Protein AF-A0A3R6Y9D2-F1 (afdb_monomer_lite)

Structure (mmCIF, N/CA/C/O backbone):
data_AF-A0A3R6Y9D2-F1
#
_entry.id   AF-A0A3R6Y9D2-F1
#
loop_
_atom_site.group_PDB
_atom_site.id
_atom_site.type_symbol
_atom_site.label_atom_id
_atom_site.label_alt_id
_atom_site.label_comp_id
_atom_site.label_asym_id
_atom_site.label_entity_id
_atom_site.label_seq_id
_atom_site.pdbx_PDB_ins_code
_atom_site.Cartn_x
_atom_site.Cartn_y
_atom_site.Cartn_z
_atom_site.occupancy
_atom_site.B_iso_or_equiv
_atom_site.auth_seq_id
_atom_site.auth_comp_id
_atom_site.auth_asym_id
_atom_site.auth_atom_id
_atom_site.pdbx_PDB_model_num
ATOM 1 N N . MET A 1 1 ? 31.536 -0.303 -7.585 1.00 56.59 1 MET A N 1
ATOM 2 C CA . MET A 1 1 ? 32.494 -1.115 -8.363 1.00 56.59 1 MET A CA 1
ATOM 3 C C . MET A 1 1 ? 33.609 -0.274 -8.979 1.00 56.59 1 MET A C 1
ATOM 5 O O . MET A 1 1 ? 34.654 -0.225 -8.358 1.00 56.59 1 MET A O 1
ATOM 9 N N . PHE A 1 2 ? 33.433 0.466 -10.085 1.00 60.03 2 PHE A N 1
ATOM 10 C CA . PHE A 1 2 ? 34.569 1.187 -10.709 1.00 60.03 2 PHE A CA 1
ATOM 11 C C . PHE A 1 2 ? 35.244 2.247 -9.804 1.00 60.03 2 PHE A C 1
ATOM 13 O O . PHE A 1 2 ? 36.465 2.312 -9.682 1.00 60.03 2 PHE A O 1
ATOM 20 N N . HIS A 1 3 ? 34.456 3.057 -9.090 1.00 61.09 3 HIS A N 1
ATOM 21 C CA . HIS A 1 3 ? 34.996 4.044 -8.138 1.00 61.09 3 HIS A CA 1
ATOM 22 C C . HIS A 1 3 ? 35.652 3.423 -6.897 1.00 61.09 3 HIS A C 1
ATOM 24 O O . HIS A 1 3 ? 36.386 4.104 -6.188 1.00 61.09 3 HIS A O 1
ATOM 30 N N . GLU A 1 4 ? 35.368 2.153 -6.632 1.00 68.62 4 GLU A N 1
ATOM 31 C CA . GLU A 1 4 ? 35.873 1.396 -5.491 1.00 68.62 4 GLU A CA 1
ATOM 32 C C . GLU A 1 4 ? 37.169 0.660 -5.855 1.00 68.62 4 GLU A C 1
ATOM 34 O O . GLU A 1 4 ? 38.082 0.573 -5.040 1.00 68.62 4 GLU A O 1
ATOM 39 N N . SER A 1 5 ? 37.301 0.174 -7.093 1.00 68.19 5 SER A N 1
ATOM 40 C CA . SER A 1 5 ? 38.518 -0.481 -7.592 1.00 68.19 5 SER A CA 1
ATOM 41 C C . SER A 1 5 ? 39.656 0.500 -7.893 1.00 68.19 5 SER A C 1
ATOM 43 O O . SER A 1 5 ? 40.821 0.140 -7.768 1.00 68.19 5 SER A O 1
ATOM 45 N N . THR A 1 6 ? 39.338 1.751 -8.231 1.00 73.38 6 THR A N 1
ATOM 46 C CA . THR A 1 6 ? 40.329 2.785 -8.597 1.00 73.38 6 THR A CA 1
ATOM 47 C C . THR A 1 6 ? 40.855 3.607 -7.420 1.00 73.38 6 THR A C 1
ATOM 49 O O . THR A 1 6 ? 41.753 4.430 -7.590 1.00 73.38 6 THR A O 1
ATOM 52 N N . GLN A 1 7 ? 40.306 3.418 -6.220 1.00 79.56 7 GLN A N 1
ATOM 53 C CA . GLN A 1 7 ? 40.656 4.207 -5.042 1.00 79.56 7 GLN A CA 1
ATOM 54 C C . GLN A 1 7 ? 41.250 3.340 -3.942 1.00 79.56 7 GLN A C 1
ATOM 56 O O . GLN A 1 7 ? 40.856 2.190 -3.751 1.00 79.56 7 GLN A O 1
ATOM 61 N N . SER A 1 8 ? 42.183 3.922 -3.189 1.00 86.19 8 SER A N 1
ATOM 62 C CA . SER A 1 8 ? 42.729 3.276 -2.001 1.00 86.19 8 SER A CA 1
ATOM 63 C C . SER A 1 8 ? 41.683 3.201 -0.890 1.00 86.19 8 SER A C 1
ATOM 65 O O . SER A 1 8 ? 40.843 4.093 -0.739 1.00 86.19 8 SER A O 1
ATOM 67 N N . ASP A 1 9 ? 41.781 2.163 -0.063 1.00 86.06 9 ASP A N 1
ATOM 68 C CA . ASP A 1 9 ? 40.847 1.921 1.043 1.00 86.06 9 ASP A CA 1
ATOM 69 C C . ASP A 1 9 ? 40.811 3.112 2.013 1.00 86.06 9 ASP A C 1
ATOM 71 O O . ASP A 1 9 ? 39.746 3.555 2.442 1.00 86.06 9 ASP A O 1
ATOM 75 N N . LYS A 1 10 ? 41.973 3.734 2.253 1.00 84.62 10 LYS A N 1
ATOM 76 C CA . LYS A 1 10 ? 42.102 4.960 3.052 1.00 84.62 10 LYS A CA 1
ATOM 77 C C . LYS A 1 10 ? 41.364 6.150 2.431 1.00 84.62 10 LYS A C 1
ATOM 79 O O . LYS A 1 10 ? 40.748 6.930 3.154 1.00 84.62 10 LYS A O 1
ATOM 84 N N . ALA A 1 11 ? 41.421 6.315 1.108 1.00 84.62 11 ALA A N 1
ATOM 85 C CA . ALA A 1 11 ? 40.728 7.404 0.422 1.00 84.62 11 ALA A CA 1
ATOM 86 C C . ALA A 1 11 ? 39.204 7.218 0.462 1.00 84.62 11 ALA A C 1
ATOM 88 O O . ALA A 1 11 ? 38.486 8.178 0.742 1.00 84.62 11 ALA A O 1
ATOM 89 N N . LEU A 1 12 ? 38.723 5.990 0.248 1.00 85.19 12 LEU A N 1
ATOM 90 C CA . LEU A 1 12 ? 37.303 5.645 0.356 1.00 85.19 12 LEU A CA 1
ATOM 91 C C . LEU A 1 12 ? 36.790 5.868 1.782 1.00 85.19 12 LEU A C 1
ATOM 93 O O . LEU A 1 12 ? 35.796 6.568 1.979 1.00 85.19 12 LEU A O 1
ATOM 97 N N . PHE A 1 13 ? 37.521 5.368 2.780 1.00 86.31 13 PHE A N 1
ATOM 98 C CA . PHE A 1 13 ? 37.195 5.561 4.189 1.00 86.31 13 PHE A CA 1
ATOM 99 C C . PHE A 1 13 ? 37.127 7.043 4.575 1.00 86.31 13 PHE A C 1
ATOM 101 O O . PHE A 1 13 ? 36.166 7.476 5.203 1.00 86.31 13 PHE A O 1
ATOM 108 N N . ASN A 1 14 ? 38.099 7.854 4.148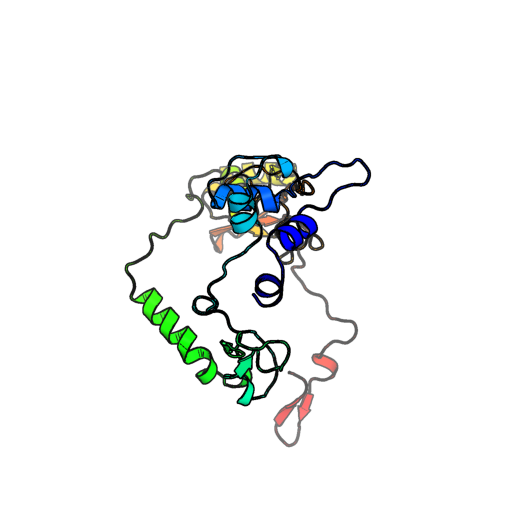 1.00 86.44 14 ASN A N 1
ATOM 109 C CA . ASN A 1 14 ? 38.119 9.290 4.440 1.00 86.44 14 ASN A CA 1
ATOM 110 C C . ASN A 1 14 ? 36.957 10.063 3.801 1.00 86.44 14 ASN A C 1
ATOM 112 O O . ASN A 1 14 ? 36.547 11.081 4.347 1.00 86.44 14 ASN A O 1
ATOM 116 N N . ARG A 1 15 ? 36.423 9.609 2.662 1.00 84.00 15 ARG A N 1
ATOM 117 C CA . ARG A 1 15 ? 35.238 10.226 2.040 1.00 84.00 15 ARG A CA 1
ATOM 118 C C . ARG A 1 15 ? 33.946 9.817 2.733 1.00 84.00 15 ARG A C 1
ATOM 120 O O . ARG A 1 15 ? 33.029 10.625 2.819 1.00 84.00 15 ARG A O 1
ATOM 127 N N . LEU A 1 16 ? 33.885 8.583 3.230 1.00 82.38 16 LEU A N 1
ATOM 128 C CA . LEU A 1 16 ? 32.762 8.094 4.028 1.00 82.38 16 LEU A CA 1
ATOM 129 C C . LEU A 1 16 ? 32.745 8.742 5.419 1.00 82.38 16 LEU A C 1
ATOM 131 O O . LEU A 1 16 ? 31.687 9.103 5.916 1.00 82.38 16 LEU A O 1
ATOM 135 N N . CYS A 1 17 ? 33.911 8.921 6.035 1.00 84.19 17 CYS A N 1
ATOM 136 C CA . CYS A 1 17 ? 34.083 9.503 7.365 1.00 84.19 17 CYS A CA 1
ATOM 137 C C . CYS A 1 17 ? 35.037 10.707 7.301 1.00 84.19 17 CYS A C 1
ATOM 139 O O . CYS A 1 17 ? 36.188 10.588 7.743 1.00 84.19 17 CYS A O 1
ATOM 141 N N . PRO A 1 18 ? 34.604 11.850 6.732 1.00 85.00 18 PRO A N 1
ATOM 142 C CA . PRO A 1 18 ? 35.444 13.036 6.637 1.00 85.00 18 PRO A CA 1
ATOM 143 C C . PRO A 1 18 ? 35.740 13.608 8.024 1.00 85.00 18 PRO A C 1
ATOM 145 O O . PRO A 1 18 ? 34.908 13.554 8.931 1.00 85.00 18 PRO A O 1
ATOM 148 N N . VAL A 1 19 ? 36.932 14.182 8.171 1.00 85.56 19 VAL A N 1
ATOM 149 C CA . VAL A 1 19 ? 37.326 14.901 9.386 1.00 85.56 19 VAL A CA 1
ATOM 150 C C . VAL A 1 19 ? 36.540 16.209 9.437 1.00 85.56 19 VAL A C 1
ATOM 152 O O . VAL A 1 19 ? 36.574 16.999 8.490 1.00 85.56 19 VAL A O 1
ATOM 155 N N . LYS A 1 20 ? 35.799 16.432 10.522 1.00 81.25 20 LYS A N 1
ATOM 156 C CA . LYS A 1 20 ? 35.104 17.699 10.765 1.00 81.25 20 LYS A CA 1
ATOM 157 C C . LYS A 1 20 ? 36.111 18.805 11.106 1.00 81.25 20 LYS A C 1
ATOM 159 O O . LYS A 1 20 ? 37.270 18.546 11.412 1.00 81.25 20 LYS A O 1
ATOM 164 N N . LYS A 1 21 ? 35.666 20.067 11.084 1.00 76.69 21 LYS A N 1
ATOM 165 C CA . LYS A 1 21 ? 36.514 21.227 11.432 1.00 76.69 21 LYS A CA 1
ATOM 166 C C . LYS A 1 21 ? 37.091 21.157 12.855 1.00 76.69 21 LYS A C 1
ATOM 168 O O . LYS A 1 21 ? 38.112 21.777 13.117 1.00 76.69 21 LYS A O 1
ATOM 173 N N . ASP A 1 22 ? 36.441 20.409 13.741 1.00 74.62 22 ASP A N 1
ATOM 174 C CA . ASP A 1 22 ? 36.857 20.141 15.122 1.00 74.62 22 ASP A CA 1
ATOM 175 C C . ASP A 1 22 ? 37.861 18.972 15.247 1.00 74.62 22 ASP A C 1
ATOM 177 O O . ASP A 1 22 ? 38.245 18.610 16.354 1.00 74.62 22 ASP A O 1
ATOM 181 N N . GLY A 1 23 ? 38.288 18.371 14.129 1.00 77.50 23 GLY A N 1
ATOM 182 C CA . GLY A 1 23 ? 39.200 17.227 14.105 1.00 77.50 23 GLY A CA 1
ATOM 183 C C . GLY A 1 23 ? 38.530 15.875 14.371 1.00 77.50 23 GLY A C 1
ATOM 184 O O . GLY A 1 23 ? 39.187 14.847 14.231 1.00 77.50 23 GLY A O 1
ATOM 185 N N . SER A 1 24 ? 37.236 15.848 14.704 1.00 78.44 24 SER A N 1
ATOM 186 C CA . SER A 1 24 ? 36.515 14.613 15.019 1.00 78.44 24 SER A CA 1
ATOM 187 C C . SER A 1 24 ? 36.013 13.892 13.765 1.00 78.44 24 SER A C 1
ATOM 189 O O . SER A 1 24 ? 35.643 14.506 12.755 1.00 78.44 24 SER A O 1
ATOM 191 N N . ARG A 1 25 ? 35.956 12.560 13.841 1.00 82.62 25 ARG A N 1
ATOM 192 C CA . ARG A 1 25 ? 35.244 11.711 12.882 1.00 82.62 25 ARG A CA 1
ATOM 193 C C . ARG A 1 25 ? 34.067 11.059 13.579 1.00 82.62 25 ARG A C 1
ATOM 195 O O . ARG A 1 25 ? 34.169 10.608 14.712 1.00 82.62 25 ARG A O 1
ATOM 202 N N . VAL A 1 26 ? 32.938 10.989 12.885 1.00 82.31 26 VAL A N 1
ATOM 203 C CA . VAL A 1 26 ? 31.733 10.350 13.415 1.00 82.31 26 VAL A CA 1
ATOM 204 C C . VAL A 1 26 ? 31.141 9.474 12.326 1.00 82.31 26 VAL A C 1
ATOM 206 O O . VAL A 1 26 ? 30.971 9.929 11.194 1.00 82.31 26 VAL A O 1
ATOM 209 N N . PHE A 1 27 ? 30.813 8.225 12.659 1.00 81.25 27 PHE A N 1
ATOM 210 C CA . PHE A 1 27 ? 30.055 7.378 11.748 1.00 81.25 27 PHE A CA 1
ATOM 211 C C . PHE A 1 27 ? 28.640 7.919 11.573 1.00 81.25 27 PHE A C 1
ATOM 213 O O . PHE A 1 27 ? 27.933 8.191 12.544 1.00 81.25 27 PHE A O 1
ATOM 220 N N . ALA A 1 28 ? 28.184 8.005 10.324 1.00 76.44 28 ALA A N 1
ATOM 221 C CA . ALA A 1 28 ? 26.763 8.158 10.065 1.00 76.44 28 ALA A CA 1
ATOM 222 C C . ALA A 1 28 ? 26.019 6.898 10.529 1.00 76.44 28 ALA A C 1
ATOM 224 O O . ALA A 1 28 ? 26.536 5.784 10.531 1.00 76.44 28 ALA A O 1
ATOM 225 N N . ASN A 1 29 ? 24.751 7.035 10.868 1.00 66.88 29 ASN A N 1
ATOM 226 C CA . ASN A 1 29 ? 23.985 5.930 11.436 1.00 66.88 29 ASN A CA 1
ATOM 227 C C . ASN A 1 29 ? 23.822 4.711 10.521 1.00 66.88 29 ASN A C 1
ATOM 229 O O . ASN A 1 29 ? 23.833 3.572 10.983 1.00 66.88 29 ASN A O 1
ATOM 233 N N . VAL A 1 30 ? 23.778 4.932 9.209 1.00 70.00 30 VAL A N 1
ATOM 234 C CA . VAL A 1 30 ? 23.803 3.851 8.212 1.00 70.00 30 VAL A CA 1
ATOM 235 C C . VAL A 1 30 ? 25.127 3.070 8.257 1.00 70.00 30 VAL A C 1
ATOM 237 O O . VAL A 1 30 ? 25.135 1.857 8.060 1.00 70.00 30 VAL A O 1
ATOM 240 N N . MET A 1 31 ? 26.235 3.740 8.576 1.00 78.00 31 MET A N 1
ATOM 241 C CA . MET A 1 31 ? 27.570 3.142 8.659 1.00 78.00 31 MET A CA 1
ATOM 242 C C . MET A 1 31 ? 27.698 2.207 9.862 1.00 78.00 31 MET A C 1
ATOM 244 O O . MET A 1 31 ? 28.200 1.098 9.713 1.00 78.00 31 MET A O 1
ATOM 248 N N . LEU A 1 32 ? 27.134 2.586 11.012 1.00 76.19 32 LEU A N 1
ATOM 249 C CA . LEU A 1 32 ? 27.064 1.718 12.195 1.00 76.19 32 LEU A CA 1
ATOM 250 C C . LEU A 1 32 ? 26.265 0.431 11.923 1.00 76.19 32 LEU A C 1
ATOM 252 O O . LEU A 1 32 ? 26.646 -0.651 12.363 1.00 76.19 32 LEU A O 1
ATOM 256 N N . ARG A 1 33 ? 25.176 0.512 11.141 1.00 72.62 33 ARG A N 1
ATOM 257 C CA . ARG A 1 33 ? 24.409 -0.681 10.728 1.00 72.62 33 ARG A CA 1
ATOM 258 C C . ARG A 1 33 ? 25.228 -1.602 9.826 1.00 72.62 33 ARG A C 1
ATOM 260 O O . ARG A 1 33 ? 25.092 -2.819 9.924 1.00 72.62 33 ARG A O 1
ATOM 267 N N . ARG A 1 34 ? 26.060 -1.031 8.949 1.00 76.00 34 ARG A N 1
ATOM 268 C CA . ARG A 1 34 ? 26.979 -1.791 8.093 1.00 76.00 34 ARG A CA 1
ATOM 269 C C . ARG A 1 34 ? 28.066 -2.478 8.921 1.00 76.00 34 ARG A C 1
ATOM 271 O O . ARG A 1 34 ? 28.250 -3.673 8.744 1.00 76.00 34 ARG A O 1
ATOM 278 N N . LEU A 1 35 ? 28.710 -1.767 9.849 1.00 81.19 35 LEU A N 1
ATOM 279 C CA . LEU A 1 35 ? 29.719 -2.333 10.756 1.00 81.19 35 LEU A CA 1
ATOM 280 C C . LEU A 1 35 ? 29.171 -3.529 11.539 1.00 81.19 35 LEU A C 1
ATOM 282 O O . LEU A 1 35 ? 29.792 -4.585 11.553 1.00 81.19 35 LEU A O 1
ATOM 286 N N . ARG A 1 36 ? 27.940 -3.424 12.051 1.00 77.62 36 ARG A N 1
ATOM 287 C CA . ARG A 1 36 ? 27.282 -4.542 12.738 1.00 77.62 36 ARG A CA 1
ATOM 288 C C . ARG A 1 36 ? 27.042 -5.757 11.837 1.00 77.62 36 ARG A C 1
ATOM 290 O O . ARG A 1 36 ? 27.218 -6.883 12.281 1.00 77.62 36 ARG A O 1
ATOM 297 N N . LYS A 1 37 ? 26.665 -5.556 10.567 1.00 74.25 37 LYS A N 1
ATOM 298 C CA . LYS A 1 37 ? 26.540 -6.664 9.594 1.00 74.25 37 LYS A CA 1
ATOM 299 C C . LYS A 1 37 ? 27.881 -7.341 9.300 1.00 74.25 37 LYS A C 1
ATOM 301 O O . LYS A 1 37 ? 27.890 -8.509 8.941 1.00 74.25 37 LYS A O 1
ATOM 306 N N . LEU A 1 38 ? 28.978 -6.604 9.450 1.00 80.62 38 LEU A N 1
ATOM 307 C CA . LEU A 1 38 ? 30.346 -7.094 9.297 1.00 80.62 38 LEU A CA 1
ATOM 308 C C . LEU A 1 38 ? 30.919 -7.675 10.605 1.00 80.62 38 LEU A C 1
ATOM 310 O O . LEU A 1 38 ? 32.067 -8.099 10.612 1.00 80.62 38 LEU A O 1
ATOM 314 N N . GLY A 1 39 ? 30.145 -7.695 11.699 1.00 82.69 39 GLY A N 1
ATOM 315 C CA . GLY A 1 39 ? 30.594 -8.194 13.004 1.00 82.69 39 GLY A CA 1
ATOM 316 C C . GLY A 1 39 ? 31.546 -7.253 13.752 1.00 82.69 39 GLY A C 1
ATOM 317 O O . GLY A 1 39 ? 32.319 -7.713 14.584 1.00 82.69 39 GLY A O 1
ATOM 318 N N . ILE A 1 40 ? 31.519 -5.951 13.449 1.00 86.38 40 ILE A N 1
ATOM 319 C CA . ILE A 1 40 ? 32.384 -4.934 14.061 1.00 86.38 40 ILE A CA 1
ATOM 320 C C . ILE A 1 40 ? 31.551 -4.070 15.021 1.00 86.38 40 ILE A C 1
ATOM 322 O O . ILE A 1 40 ? 30.676 -3.321 14.582 1.00 86.38 40 ILE A O 1
ATOM 326 N N . ASP A 1 41 ? 31.856 -4.127 16.322 1.00 82.81 41 ASP A N 1
ATOM 327 C CA . ASP A 1 41 ? 31.106 -3.424 17.386 1.00 82.81 41 ASP A CA 1
ATOM 328 C C . ASP A 1 41 ? 31.659 -2.029 17.743 1.00 82.81 41 ASP A C 1
ATOM 330 O O . ASP A 1 41 ? 31.197 -1.369 18.675 1.00 82.81 41 ASP A O 1
ATOM 334 N N . LYS A 1 42 ? 32.651 -1.545 16.992 1.00 86.06 42 LYS A N 1
ATOM 335 C CA . LYS A 1 42 ? 33.319 -0.260 17.235 1.00 86.06 42 LYS A CA 1
ATOM 336 C C . LYS A 1 42 ? 32.473 0.919 16.750 1.00 86.06 42 LYS A C 1
ATOM 338 O O . LYS A 1 42 ? 31.956 0.916 15.633 1.00 86.06 42 LYS A O 1
ATOM 343 N N . THR A 1 43 ? 32.376 1.965 17.570 1.00 82.88 43 THR A N 1
ATOM 344 C CA . THR A 1 43 ? 31.526 3.143 17.305 1.00 82.88 43 THR A CA 1
ATOM 345 C C . THR A 1 43 ? 32.298 4.399 16.910 1.00 82.88 43 THR A C 1
ATOM 347 O O . THR A 1 43 ? 31.689 5.358 16.435 1.00 82.88 43 THR A O 1
ATOM 350 N N . ASN A 1 44 ? 33.620 4.407 17.081 1.00 83.94 44 ASN A N 1
ATOM 351 C CA . ASN A 1 44 ? 34.493 5.503 16.675 1.00 83.94 44 ASN A CA 1
ATOM 352 C C . ASN A 1 44 ? 35.260 5.124 15.390 1.00 83.94 44 ASN A C 1
ATOM 354 O O . ASN A 1 44 ? 35.899 4.068 15.360 1.00 83.94 44 ASN A O 1
ATOM 358 N N . PRO A 1 45 ? 35.227 5.956 14.330 1.00 84.19 45 PRO A N 1
ATOM 359 C CA . PRO A 1 45 ? 35.982 5.710 13.100 1.00 84.19 45 PRO A CA 1
ATOM 360 C C . PRO A 1 45 ? 37.487 5.529 13.286 1.00 84.19 45 PRO A C 1
ATOM 362 O O . PRO A 1 45 ? 38.115 4.772 12.537 1.00 84.19 45 PRO A O 1
ATOM 365 N N . ASP A 1 46 ? 38.069 6.194 14.280 1.00 85.94 46 ASP A N 1
ATOM 366 C CA . ASP A 1 46 ? 39.509 6.122 14.514 1.00 85.94 46 ASP A CA 1
ATOM 367 C C . ASP A 1 46 ? 39.945 4.798 15.162 1.00 85.94 46 ASP A C 1
ATOM 369 O O . ASP A 1 46 ? 41.088 4.390 14.971 1.00 85.94 46 ASP A O 1
ATOM 373 N N . ASP A 1 47 ? 39.017 4.064 15.787 1.00 86.00 47 ASP A N 1
ATOM 374 C CA . ASP A 1 47 ? 39.285 2.787 16.466 1.00 86.00 47 ASP A CA 1
ATOM 375 C C . ASP A 1 47 ? 39.300 1.581 15.502 1.00 86.00 47 ASP A C 1
ATOM 377 O O . ASP A 1 47 ? 39.660 0.460 15.887 1.00 86.00 47 ASP A O 1
ATOM 381 N N . LEU A 1 48 ? 38.881 1.777 14.243 1.00 85.50 48 LEU A N 1
ATOM 382 C CA . LEU A 1 48 ? 38.938 0.730 13.224 1.00 85.50 48 LEU A CA 1
ATOM 383 C C . LEU A 1 48 ? 40.382 0.465 12.780 1.00 85.50 48 LEU A C 1
ATOM 385 O O . LEU A 1 48 ? 41.105 1.386 12.398 1.00 85.50 48 LEU A O 1
ATOM 389 N N . THR A 1 49 ? 40.748 -0.813 12.742 1.00 88.94 49 THR A N 1
ATOM 390 C CA . THR A 1 49 ? 41.959 -1.321 12.086 1.00 88.94 49 THR A CA 1
ATOM 391 C C . THR A 1 49 ? 41.877 -1.124 10.573 1.00 88.94 49 THR A C 1
ATOM 393 O O . THR A 1 49 ? 40.795 -0.938 10.013 1.00 88.94 49 THR A O 1
ATOM 396 N N . ASP A 1 50 ? 43.013 -1.181 9.881 1.00 85.00 50 ASP A N 1
ATOM 397 C CA . ASP A 1 50 ? 43.039 -0.997 8.427 1.00 85.00 50 ASP A CA 1
ATOM 398 C C . ASP A 1 50 ? 42.220 -2.070 7.680 1.00 85.00 50 ASP A C 1
ATOM 400 O O . ASP A 1 50 ? 41.530 -1.749 6.709 1.00 85.00 50 ASP A O 1
ATOM 404 N N . ASP A 1 51 ? 42.184 -3.305 8.191 1.00 85.44 51 ASP A N 1
ATOM 405 C CA . ASP A 1 51 ? 41.356 -4.382 7.638 1.00 85.44 51 ASP A CA 1
ATOM 406 C C . ASP A 1 51 ? 39.857 -4.134 7.854 1.00 85.44 51 ASP A C 1
ATOM 408 O O . ASP A 1 51 ? 39.057 -4.296 6.928 1.00 85.44 51 ASP A O 1
ATOM 412 N N . GLU A 1 52 ? 39.451 -3.680 9.041 1.00 86.75 52 GLU A N 1
ATOM 413 C CA . GLU A 1 52 ? 38.057 -3.305 9.311 1.00 86.75 52 GLU A CA 1
ATOM 414 C C . GLU A 1 52 ? 37.626 -2.111 8.451 1.00 86.75 52 GLU A C 1
ATOM 416 O O . GLU A 1 52 ? 36.515 -2.100 7.921 1.00 86.75 52 GLU A O 1
ATOM 421 N N . ARG A 1 53 ? 38.512 -1.122 8.252 1.00 86.56 53 ARG A N 1
ATOM 422 C CA . ARG A 1 53 ? 38.261 0.031 7.370 1.00 86.56 53 ARG A CA 1
ATOM 423 C C . ARG A 1 53 ? 38.042 -0.403 5.929 1.00 86.56 53 ARG A C 1
ATOM 425 O O . ARG A 1 53 ? 37.149 0.139 5.281 1.00 86.56 53 ARG A O 1
ATOM 432 N N . LYS A 1 54 ? 38.811 -1.380 5.441 1.00 85.81 54 LYS A N 1
ATOM 433 C CA . LYS A 1 54 ? 38.656 -1.949 4.098 1.00 85.81 54 LYS A CA 1
ATOM 434 C C . LYS A 1 54 ? 37.292 -2.616 3.923 1.00 85.81 54 LYS A C 1
ATOM 436 O O . LYS A 1 54 ? 36.554 -2.215 3.027 1.00 85.81 54 LYS A O 1
ATOM 441 N N . HIS A 1 55 ? 36.928 -3.558 4.796 1.00 84.44 55 HIS A N 1
ATOM 442 C CA . HIS A 1 55 ? 35.636 -4.264 4.729 1.00 84.44 55 HIS A CA 1
ATOM 443 C C . HIS A 1 55 ? 34.443 -3.319 4.919 1.00 84.44 55 HIS A C 1
ATOM 445 O O . HIS A 1 55 ? 33.372 -3.488 4.332 1.00 84.44 55 HIS A O 1
ATOM 451 N N . PHE A 1 56 ? 34.622 -2.287 5.742 1.00 85.75 56 PHE A N 1
ATOM 452 C CA . PHE A 1 56 ? 33.618 -1.259 5.936 1.00 85.75 56 PHE A CA 1
ATOM 453 C C . PHE A 1 56 ? 33.440 -0.378 4.691 1.00 85.75 56 PHE A C 1
ATOM 455 O O . PHE A 1 56 ? 32.302 -0.138 4.278 1.00 85.75 56 PHE A O 1
ATOM 462 N N . ALA A 1 57 ? 34.535 0.108 4.100 1.00 85.19 57 ALA A N 1
ATOM 463 C CA . ALA A 1 57 ? 34.501 1.056 2.990 1.00 85.19 57 ALA A CA 1
ATOM 464 C C . ALA A 1 57 ? 34.157 0.403 1.645 1.00 85.19 57 ALA A C 1
ATOM 466 O O . ALA A 1 57 ? 33.530 1.051 0.802 1.00 85.19 57 ALA A O 1
ATOM 467 N N . ARG A 1 58 ? 34.546 -0.860 1.446 1.00 84.31 58 ARG A N 1
ATOM 468 C CA . ARG A 1 58 ? 34.217 -1.633 0.249 1.00 84.31 58 ARG A CA 1
ATOM 469 C C . ARG A 1 58 ? 32.871 -2.313 0.405 1.00 84.31 58 ARG A C 1
ATOM 471 O O . ARG A 1 58 ? 32.602 -2.913 1.437 1.00 84.31 58 ARG A O 1
ATOM 478 N N . LEU A 1 59 ? 31.996 -2.161 -0.584 1.00 77.00 59 LEU A N 1
ATOM 479 C CA . LEU A 1 59 ? 30.677 -2.784 -0.626 1.0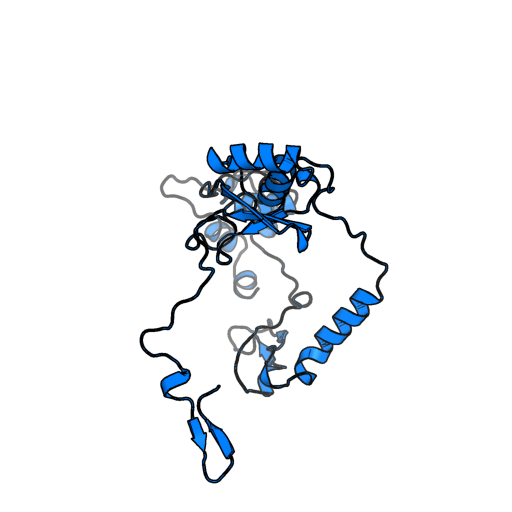0 77.00 59 LEU A CA 1
ATOM 480 C C . LEU A 1 59 ? 30.747 -4.243 -1.085 1.00 77.00 59 LEU A C 1
ATOM 482 O O . LEU A 1 59 ? 29.822 -4.980 -0.749 1.00 77.00 59 LEU A O 1
ATOM 486 N N . ASP A 1 60 ? 31.802 -4.624 -1.821 1.00 72.88 60 ASP A N 1
ATOM 487 C CA . ASP A 1 60 ? 32.064 -5.984 -2.326 1.00 72.88 60 ASP A CA 1
ATOM 488 C C . ASP A 1 60 ? 30.830 -6.633 -2.979 1.00 72.88 60 ASP A C 1
ATOM 490 O O . ASP A 1 60 ? 30.535 -7.815 -2.811 1.00 72.88 60 ASP A O 1
ATOM 494 N N . ILE A 1 61 ? 30.065 -5.824 -3.722 1.00 75.75 61 ILE A N 1
ATOM 495 C CA . ILE A 1 61 ? 28.877 -6.294 -4.434 1.00 75.75 61 ILE A CA 1
ATOM 496 C C . ILE A 1 61 ? 29.331 -7.200 -5.573 1.00 75.75 61 ILE A C 1
ATOM 498 O O . ILE A 1 61 ? 29.960 -6.735 -6.527 1.00 75.75 61 ILE A O 1
ATOM 502 N N . ASP A 1 62 ? 28.939 -8.468 -5.510 1.00 74.44 62 ASP A N 1
ATOM 503 C CA . ASP A 1 62 ? 29.096 -9.380 -6.631 1.00 74.44 62 ASP A CA 1
ATOM 504 C C . ASP A 1 62 ? 28.155 -8.968 -7.772 1.00 74.44 62 ASP A C 1
ATOM 506 O O . ASP A 1 62 ? 26.932 -9.114 -7.701 1.00 74.44 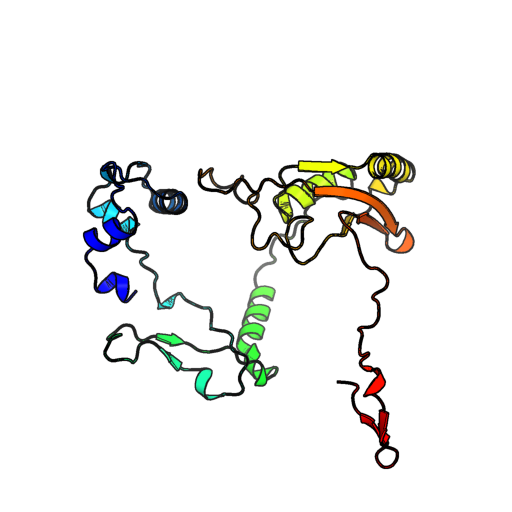62 ASP A O 1
ATOM 510 N N . SER A 1 63 ? 28.744 -8.454 -8.850 1.00 69.19 63 SER A N 1
ATOM 511 C CA . SER A 1 63 ? 28.022 -8.011 -10.045 1.00 69.19 63 SER A CA 1
ATOM 512 C C . SER A 1 63 ? 27.145 -9.089 -10.690 1.00 69.19 63 SER A C 1
ATOM 514 O O . SER A 1 63 ? 26.148 -8.747 -11.335 1.00 69.19 63 SER A O 1
ATOM 516 N N . SER A 1 64 ? 27.496 -10.367 -10.509 1.00 73.56 64 SER A N 1
ATOM 517 C CA . SER A 1 64 ? 26.768 -11.506 -11.067 1.00 73.56 64 SER A CA 1
ATOM 518 C C . SER A 1 64 ? 25.458 -11.786 -10.324 1.00 73.56 64 SER A C 1
ATOM 520 O O . SER A 1 64 ? 24.515 -12.305 -10.913 1.00 73.56 64 SER A O 1
ATOM 522 N N . THR A 1 65 ? 25.355 -11.357 -9.061 1.00 74.12 65 THR A N 1
ATOM 523 C CA . THR A 1 65 ? 24.167 -11.558 -8.210 1.00 74.12 65 THR A CA 1
ATOM 524 C C . THR A 1 65 ? 23.077 -10.504 -8.413 1.00 74.12 65 THR A C 1
ATOM 526 O O . THR A 1 65 ? 21.982 -10.615 -7.865 1.00 74.12 65 THR A O 1
ATOM 529 N N . ILE A 1 66 ? 23.347 -9.460 -9.200 1.00 74.00 66 ILE A N 1
ATOM 530 C CA . ILE A 1 66 ? 22.396 -8.376 -9.458 1.00 74.00 66 ILE A CA 1
ATOM 531 C C . ILE A 1 66 ? 21.350 -8.851 -10.483 1.00 74.00 66 ILE A C 1
ATOM 533 O O . ILE A 1 66 ? 21.602 -8.824 -11.690 1.00 74.00 66 ILE A O 1
ATOM 537 N N . THR A 1 67 ? 20.161 -9.234 -10.015 1.00 71.62 67 THR A N 1
ATOM 538 C CA . THR A 1 67 ? 19.092 -9.828 -10.845 1.00 71.62 67 THR A CA 1
ATOM 539 C C . THR A 1 67 ? 18.110 -8.827 -11.452 1.00 71.62 67 THR A C 1
ATOM 541 O O . THR A 1 67 ? 17.429 -9.156 -12.419 1.00 71.62 67 THR A O 1
ATOM 544 N N . TRP A 1 68 ? 18.023 -7.605 -10.922 1.00 67.12 68 TRP A N 1
ATOM 545 C CA . TRP A 1 68 ? 17.071 -6.612 -11.421 1.00 67.12 68 TRP A CA 1
ATOM 546 C C . TRP A 1 68 ? 17.551 -5.921 -12.708 1.00 67.12 68 TRP A C 1
ATOM 548 O O . TRP A 1 68 ? 18.684 -5.433 -12.811 1.00 67.12 68 TRP A O 1
ATOM 558 N N . ASN A 1 69 ? 16.657 -5.854 -13.693 1.00 74.50 69 ASN A N 1
ATOM 559 C CA . ASN A 1 69 ? 16.815 -5.032 -14.887 1.00 74.50 69 ASN A CA 1
ATOM 560 C C . ASN A 1 69 ? 16.345 -3.599 -14.613 1.00 74.50 69 ASN A C 1
ATOM 562 O O . ASN A 1 69 ? 15.618 -3.323 -13.658 1.00 74.50 69 ASN A O 1
ATOM 566 N N . ARG A 1 70 ? 16.782 -2.657 -15.451 1.00 73.88 70 ARG A N 1
ATOM 567 C CA . ARG A 1 70 ? 16.266 -1.281 -15.401 1.00 73.88 70 ARG A CA 1
ATOM 568 C C . ARG A 1 70 ? 14.910 -1.244 -16.108 1.00 73.88 70 ARG A C 1
ATOM 570 O O . ARG A 1 70 ? 14.723 -1.942 -17.097 1.00 73.88 70 ARG A O 1
ATOM 577 N N . VAL A 1 71 ? 13.981 -0.413 -15.649 1.00 66.06 71 VAL A N 1
ATOM 578 C CA . VAL A 1 71 ? 12.691 -0.225 -16.333 1.00 66.06 71 VAL A CA 1
ATOM 579 C C . VAL A 1 71 ? 12.745 1.080 -17.113 1.00 66.06 71 VAL A C 1
ATOM 581 O O . VAL A 1 71 ? 13.133 2.109 -16.560 1.00 66.06 71 VAL A O 1
ATOM 584 N N . LEU A 1 72 ? 12.401 1.033 -18.399 1.00 65.06 72 LEU A N 1
ATOM 585 C CA . LEU A 1 72 ? 12.362 2.211 -19.259 1.00 65.06 72 LEU A CA 1
ATOM 586 C C . LEU A 1 72 ? 11.188 2.086 -20.230 1.00 65.06 72 LEU A C 1
ATOM 588 O O . LEU A 1 72 ? 11.028 1.062 -20.895 1.00 65.06 72 LEU A O 1
ATOM 592 N N . ASP A 1 73 ? 10.364 3.130 -20.295 1.00 63.50 73 ASP A N 1
ATOM 593 C CA . ASP A 1 73 ? 9.177 3.170 -21.148 1.00 63.50 73 ASP A CA 1
ATOM 594 C C . ASP A 1 73 ? 9.527 3.703 -22.546 1.00 63.50 73 ASP A C 1
ATOM 596 O O . ASP A 1 73 ? 9.209 4.829 -22.917 1.00 63.50 73 ASP A O 1
ATOM 600 N N . THR A 1 74 ? 10.279 2.909 -23.314 1.00 62.97 74 THR A N 1
ATOM 601 C CA . THR A 1 74 ? 10.596 3.208 -24.722 1.00 62.97 74 THR A CA 1
ATOM 602 C C . THR A 1 74 ? 10.497 1.971 -25.598 1.00 62.97 74 THR A C 1
ATOM 604 O O . THR A 1 74 ? 10.964 0.892 -25.231 1.00 62.97 74 THR A O 1
ATOM 607 N N . CYS A 1 75 ? 9.994 2.150 -26.818 1.00 58.66 75 CYS A N 1
ATOM 608 C CA . CYS A 1 75 ? 9.931 1.125 -27.857 1.00 58.66 75 CYS A CA 1
ATOM 609 C C . CYS A 1 75 ? 11.294 0.863 -28.533 1.00 58.66 75 CYS A C 1
ATOM 611 O O . CYS A 1 75 ? 11.437 1.134 -29.721 1.00 58.66 75 CYS A O 1
ATOM 613 N N . ASP A 1 76 ? 12.280 0.294 -27.831 1.00 67.38 76 ASP A N 1
ATOM 614 C CA . ASP A 1 76 ? 13.546 -0.124 -28.462 1.00 67.38 76 ASP A CA 1
ATOM 615 C C . ASP A 1 76 ? 13.922 -1.574 -28.121 1.00 67.38 76 ASP A C 1
ATOM 617 O O . ASP A 1 76 ? 14.290 -1.924 -27.003 1.00 67.38 76 ASP A O 1
ATOM 621 N N . ARG A 1 77 ? 13.838 -2.459 -29.119 1.00 64.62 77 ARG A N 1
ATOM 622 C CA . ARG A 1 77 ? 14.113 -3.892 -28.959 1.00 64.62 77 ARG A CA 1
ATOM 623 C C . ARG A 1 77 ? 15.573 -4.190 -28.610 1.00 64.62 77 ARG A C 1
ATOM 625 O O . ARG A 1 77 ? 15.804 -5.193 -27.931 1.00 64.62 77 ARG A O 1
ATOM 632 N N . PHE A 1 78 ? 16.524 -3.373 -29.057 1.00 70.25 78 PHE A N 1
ATOM 633 C CA . PHE A 1 78 ? 17.952 -3.618 -28.838 1.00 70.25 78 PHE A CA 1
ATOM 634 C C . PHE A 1 78 ? 18.363 -3.389 -27.380 1.00 70.25 78 PHE A C 1
ATOM 636 O O . PHE A 1 78 ? 19.358 -3.946 -26.931 1.00 70.25 78 PHE A O 1
ATOM 643 N N . LEU A 1 79 ? 17.546 -2.677 -26.599 1.00 74.81 79 LEU A N 1
ATOM 644 C CA . LEU A 1 79 ? 17.815 -2.402 -25.187 1.00 74.81 79 LEU A CA 1
ATOM 645 C C . LEU A 1 79 ? 17.487 -3.574 -24.238 1.00 74.81 79 LEU A C 1
ATOM 647 O O . LEU A 1 79 ? 17.798 -3.525 -23.051 1.00 74.81 79 LEU A O 1
ATOM 651 N N . ARG A 1 80 ? 16.904 -4.675 -24.728 1.00 74.06 80 ARG A N 1
ATOM 652 C CA . ARG A 1 80 ? 16.572 -5.850 -23.888 1.00 74.06 80 ARG A CA 1
ATOM 653 C C . ARG A 1 80 ? 17.781 -6.693 -23.501 1.00 74.06 80 ARG A C 1
ATOM 655 O O . ARG A 1 80 ? 17.702 -7.465 -22.554 1.00 74.06 80 ARG A O 1
ATOM 662 N N . GLY A 1 81 ? 18.869 -6.560 -24.247 1.00 78.06 81 GLY A N 1
ATOM 663 C CA . GLY A 1 81 ? 20.146 -7.187 -23.958 1.00 78.06 81 GLY A CA 1
ATOM 664 C C . GLY A 1 81 ? 21.238 -6.203 -24.323 1.00 78.06 81 GLY A C 1
ATOM 665 O O . GLY A 1 81 ? 21.492 -5.965 -25.498 1.00 78.06 81 GLY A O 1
ATOM 666 N N . ILE A 1 82 ? 21.850 -5.609 -23.310 1.00 85.25 82 ILE A N 1
ATOM 667 C CA . ILE A 1 82 ? 22.934 -4.650 -23.454 1.00 85.25 82 ILE A CA 1
ATOM 668 C C . ILE A 1 82 ? 24.116 -5.095 -22.609 1.00 85.25 82 ILE A C 1
ATOM 670 O O . ILE A 1 82 ? 23.966 -5.681 -21.538 1.00 85.25 82 ILE A O 1
ATOM 674 N N . THR A 1 83 ? 25.315 -4.753 -23.062 1.00 83.56 83 THR A N 1
ATOM 675 C CA . THR A 1 83 ? 26.489 -4.799 -22.195 1.00 83.56 83 THR A CA 1
ATOM 676 C C . THR A 1 83 ? 26.774 -3.383 -21.716 1.00 83.56 83 THR A C 1
ATOM 678 O O . THR A 1 83 ? 27.075 -2.500 -22.513 1.00 83.56 83 THR A O 1
ATOM 681 N N . THR A 1 84 ? 26.630 -3.141 -20.415 1.00 82.88 84 THR A N 1
ATOM 682 C CA . THR A 1 84 ? 27.059 -1.879 -19.787 1.00 82.88 84 THR A CA 1
ATOM 683 C C . THR A 1 84 ? 28.547 -1.943 -19.465 1.00 82.88 84 THR A C 1
ATOM 685 O O . THR A 1 84 ? 29.077 -3.049 -19.382 1.00 82.88 84 THR A O 1
ATOM 688 N N . GLY A 1 85 ? 29.225 -0.814 -19.240 1.00 77.62 85 GLY A N 1
ATOM 689 C CA . GLY A 1 85 ? 30.650 -0.835 -18.881 1.00 77.62 85 GLY A CA 1
ATOM 690 C C . GLY A 1 85 ? 31.600 -0.913 -20.084 1.00 77.62 85 GLY A C 1
ATOM 691 O O . GLY A 1 85 ? 32.693 -1.452 -19.950 1.00 77.62 85 GLY A O 1
ATOM 692 N N . GLN A 1 86 ? 31.155 -0.497 -21.278 1.00 80.94 86 GLN A N 1
ATOM 693 C CA . GLN A 1 86 ? 31.919 -0.617 -22.534 1.00 80.94 86 GLN A CA 1
ATOM 694 C C . GLN A 1 86 ? 32.816 0.593 -22.820 1.00 80.94 86 GLN A C 1
ATOM 696 O O . GLN A 1 86 ? 33.645 0.538 -23.727 1.00 80.94 86 GLN A O 1
ATOM 701 N N . ALA A 1 87 ? 32.655 1.697 -22.085 1.00 77.50 87 ALA A N 1
ATOM 702 C CA . ALA A 1 87 ? 33.498 2.866 -22.284 1.00 77.50 87 ALA A CA 1
ATOM 703 C C . ALA A 1 87 ? 34.950 2.564 -21.877 1.00 77.50 87 ALA A C 1
ATOM 705 O O . ALA A 1 87 ? 35.204 1.807 -20.939 1.00 77.50 87 ALA A O 1
ATOM 706 N N . ALA A 1 88 ? 35.916 3.221 -22.529 1.00 76.75 88 ALA A N 1
ATOM 707 C CA . ALA A 1 88 ? 37.338 3.092 -22.188 1.00 76.75 88 ALA A CA 1
ATOM 708 C C . ALA A 1 88 ? 37.624 3.433 -20.709 1.00 76.75 88 ALA A C 1
ATOM 710 O O . ALA A 1 88 ? 38.546 2.903 -20.096 1.00 76.75 88 ALA A O 1
ATOM 711 N N . THR A 1 89 ? 36.794 4.288 -20.112 1.00 72.31 89 THR A N 1
ATOM 712 C CA . THR A 1 89 ? 36.859 4.677 -18.701 1.00 72.31 89 THR A CA 1
ATOM 713 C C . THR A 1 89 ? 36.242 3.661 -17.741 1.00 72.31 89 THR A C 1
ATOM 715 O O . THR A 1 89 ? 36.313 3.884 -16.546 1.00 72.31 89 THR A O 1
ATOM 718 N N . GLU A 1 90 ? 35.619 2.581 -18.214 1.00 67.81 90 GLU A N 1
ATOM 719 C CA . GLU A 1 90 ? 34.927 1.566 -17.395 1.00 67.81 90 GLU A CA 1
ATOM 720 C C . GLU A 1 90 ? 35.601 0.181 -17.496 1.00 67.81 90 GLU A C 1
ATOM 722 O O . GLU A 1 90 ? 35.077 -0.814 -16.986 1.00 67.81 90 GLU A O 1
ATOM 727 N N . LEU A 1 91 ? 36.776 0.133 -18.143 1.00 61.06 91 LEU A N 1
ATOM 728 C CA . LEU A 1 91 ? 37.527 -1.058 -18.551 1.00 61.06 91 LEU A CA 1
ATOM 729 C C . LEU A 1 91 ? 37.435 -2.217 -17.538 1.00 61.06 91 LEU A C 1
ATOM 731 O O . LEU A 1 91 ? 37.755 -2.066 -16.357 1.00 61.06 91 LEU A O 1
ATOM 735 N N . GLY A 1 92 ? 36.994 -3.385 -18.015 1.00 69.06 92 GLY A N 1
ATOM 736 C CA . GLY A 1 92 ? 36.917 -4.627 -17.235 1.00 69.06 92 GLY A CA 1
ATOM 737 C C . GLY A 1 92 ? 35.677 -4.786 -16.347 1.00 69.06 92 GLY A C 1
ATOM 738 O O . GLY A 1 92 ? 35.456 -5.876 -15.832 1.00 69.06 92 GLY A O 1
ATOM 739 N N . HIS A 1 93 ? 34.833 -3.759 -16.207 1.00 71.94 93 HIS A N 1
ATOM 740 C CA . HIS A 1 93 ? 33.606 -3.814 -15.395 1.00 71.94 93 HIS A CA 1
ATOM 741 C C . HIS A 1 93 ? 32.346 -3.985 -16.259 1.00 71.94 93 HIS A C 1
ATOM 743 O O . HIS A 1 93 ? 31.260 -3.503 -15.923 1.00 71.94 93 HIS A O 1
ATOM 749 N N . GLY A 1 94 ? 32.509 -4.662 -17.398 1.00 78.88 94 GLY A N 1
ATOM 750 C CA . GLY A 1 94 ? 31.435 -4.961 -18.330 1.00 78.88 94 GLY A CA 1
ATOM 751 C C . GLY A 1 94 ? 30.413 -5.920 -17.721 1.00 78.88 94 GLY A C 1
ATOM 752 O O . GLY A 1 94 ? 30.789 -6.919 -17.113 1.00 78.88 94 GLY A O 1
ATOM 753 N N . ARG A 1 95 ? 29.118 -5.645 -17.898 1.00 80.69 95 ARG A N 1
ATOM 754 C CA . ARG A 1 95 ? 28.044 -6.530 -17.420 1.00 80.69 95 ARG A CA 1
ATOM 755 C C . ARG A 1 95 ? 26.956 -6.682 -18.465 1.00 80.69 95 ARG A C 1
ATOM 757 O O . ARG A 1 95 ? 26.442 -5.675 -18.951 1.00 80.69 95 ARG A O 1
ATOM 764 N N . ASN A 1 96 ? 26.573 -7.925 -18.749 1.00 83.00 96 ASN A N 1
ATOM 765 C CA . ASN A 1 96 ? 25.386 -8.215 -19.543 1.00 83.00 96 ASN A CA 1
ATOM 766 C C . ASN A 1 96 ? 24.126 -7.994 -18.688 1.00 83.00 96 ASN A C 1
ATOM 768 O O . ASN A 1 96 ? 24.025 -8.504 -17.573 1.00 83.00 96 ASN A O 1
ATOM 772 N N . THR A 1 97 ? 23.201 -7.174 -19.169 1.00 83.12 97 THR A N 1
ATOM 773 C CA . THR A 1 97 ? 21.967 -6.780 -18.473 1.00 83.12 97 THR A CA 1
ATOM 774 C C . THR A 1 97 ? 20.929 -6.320 -19.499 1.00 83.12 97 THR A C 1
ATOM 776 O O . THR A 1 97 ? 21.201 -6.332 -20.695 1.00 83.12 97 THR A O 1
ATOM 779 N N . GLY A 1 98 ? 19.736 -5.913 -19.075 1.00 82.69 98 GLY A N 1
ATOM 780 C CA . GLY A 1 98 ? 18.704 -5.450 -19.994 1.00 82.69 98 GLY A CA 1
ATOM 781 C C . GLY A 1 98 ? 17.787 -4.405 -19.385 1.00 82.69 98 GLY A C 1
ATOM 782 O O . GLY A 1 98 ? 17.863 -4.081 -18.194 1.00 82.69 98 GLY A O 1
ATOM 783 N N . PHE A 1 99 ? 16.924 -3.878 -20.244 1.00 74.75 99 PHE A N 1
ATOM 784 C CA . PHE A 1 99 ? 15.733 -3.155 -19.843 1.00 74.75 99 PHE A CA 1
ATOM 785 C C . PHE A 1 99 ? 14.503 -4.056 -19.960 1.00 74.75 99 PHE A C 1
ATOM 787 O O . PHE A 1 99 ? 14.338 -4.756 -20.965 1.00 74.75 99 PHE A O 1
ATOM 794 N N . ASP A 1 100 ? 13.620 -3.995 -18.966 1.00 67.19 100 ASP A N 1
ATOM 795 C CA . ASP A 1 100 ? 12.284 -4.576 -19.073 1.00 67.19 100 ASP A CA 1
ATOM 796 C C . ASP A 1 100 ? 11.390 -3.564 -19.802 1.00 67.19 100 ASP A C 1
ATOM 798 O O . ASP A 1 100 ? 11.147 -2.459 -19.315 1.00 67.19 100 ASP A O 1
ATOM 802 N N . ILE A 1 101 ? 10.969 -3.922 -21.020 1.00 66.31 101 ILE A N 1
ATOM 803 C CA . ILE A 1 101 ? 10.312 -3.013 -21.972 1.00 66.31 101 ILE A CA 1
ATOM 804 C C . ILE A 1 101 ? 8.859 -3.447 -22.186 1.00 66.31 101 ILE A C 1
ATOM 806 O O . ILE A 1 101 ? 8.599 -4.514 -22.752 1.00 66.31 101 ILE A O 1
ATOM 810 N N . THR A 1 102 ? 7.932 -2.575 -21.793 1.00 56.94 102 THR A N 1
ATOM 811 C CA . THR A 1 102 ? 6.459 -2.707 -21.802 1.00 56.94 102 THR A CA 1
ATOM 812 C C . THR A 1 102 ? 5.861 -3.151 -23.150 1.00 56.94 102 THR A C 1
ATOM 814 O O . THR A 1 102 ? 4.870 -3.875 -23.202 1.00 56.94 102 THR A O 1
ATOM 817 N N . VAL A 1 103 ? 6.509 -2.814 -24.265 1.00 61.41 103 VAL A N 1
ATOM 818 C CA . VAL A 1 103 ? 5.966 -2.908 -25.638 1.00 61.41 103 VAL A CA 1
ATOM 819 C C . VAL A 1 103 ? 5.897 -4.342 -26.197 1.00 61.41 103 VAL A C 1
ATOM 821 O O . VAL A 1 103 ? 5.299 -4.583 -27.242 1.00 61.41 103 VAL A O 1
ATOM 824 N N . ARG A 1 104 ? 6.490 -5.347 -25.536 1.00 56.69 104 ARG A N 1
ATOM 825 C CA . ARG A 1 104 ? 6.405 -6.749 -26.014 1.00 56.69 104 ARG A CA 1
ATOM 826 C C . ARG A 1 104 ? 5.089 -7.451 -25.700 1.00 56.69 104 ARG A C 1
ATOM 828 O O . ARG A 1 104 ? 4.941 -8.612 -26.093 1.00 56.69 104 ARG A O 1
ATOM 835 N N . GLY A 1 105 ? 4.205 -6.826 -24.927 1.00 71.25 105 GLY A N 1
ATOM 836 C CA . GLY A 1 105 ? 3.102 -7.542 -24.293 1.00 71.25 105 GLY A CA 1
ATOM 837 C C . GLY A 1 105 ? 3.620 -8.756 -23.508 1.00 71.25 105 GLY A C 1
ATOM 838 O O . GLY A 1 105 ? 4.714 -8.726 -22.938 1.00 71.25 105 GLY A O 1
ATOM 839 N N . GLY A 1 106 ? 2.880 -9.867 -23.541 1.00 73.00 106 GLY A N 1
ATOM 840 C CA . GLY A 1 106 ? 3.218 -11.079 -22.782 1.00 73.00 106 GLY A CA 1
ATOM 841 C C . GLY A 1 106 ? 4.606 -11.666 -23.078 1.00 73.00 106 GLY A C 1
ATOM 842 O O . GLY A 1 106 ? 5.245 -12.209 -22.180 1.00 73.00 106 GLY A O 1
ATOM 843 N N . ALA A 1 107 ? 5.143 -11.485 -24.291 1.00 76.88 107 ALA A N 1
ATOM 844 C CA . ALA A 1 107 ? 6.470 -11.995 -24.650 1.00 76.88 107 ALA A CA 1
ATOM 845 C C . ALA A 1 107 ? 7.624 -11.308 -23.887 1.00 76.88 107 ALA A C 1
ATOM 847 O O . ALA A 1 107 ? 8.750 -11.806 -23.910 1.00 76.88 107 ALA A O 1
ATOM 848 N N . GLY A 1 108 ? 7.379 -10.155 -23.253 1.00 75.56 108 GLY A N 1
ATOM 849 C CA . GLY A 1 108 ? 8.340 -9.475 -22.376 1.00 75.56 108 GLY A CA 1
ATOM 850 C C . GLY A 1 108 ? 8.306 -9.942 -20.927 1.00 75.56 108 GLY A C 1
ATOM 851 O O . GLY A 1 108 ? 9.258 -9.688 -20.205 1.00 75.56 108 GLY A O 1
ATOM 852 N N . ALA A 1 109 ? 7.256 -10.658 -20.526 1.00 81.00 109 ALA A N 1
ATOM 853 C CA . ALA A 1 109 ? 7.046 -11.111 -19.156 1.00 81.00 109 ALA A CA 1
ATOM 854 C C . ALA A 1 109 ? 7.199 -12.634 -19.001 1.00 81.00 109 ALA A C 1
ATOM 856 O O . ALA A 1 109 ? 6.821 -13.179 -17.972 1.00 81.00 109 ALA A O 1
ATOM 857 N N . VAL A 1 110 ? 7.745 -13.339 -20.002 1.00 84.38 110 VAL A N 1
ATOM 858 C CA . VAL A 1 110 ? 7.885 -14.810 -19.973 1.00 84.38 110 VAL A CA 1
ATOM 859 C C . VAL A 1 110 ? 8.709 -15.275 -18.773 1.00 84.38 110 VAL A C 1
ATOM 861 O O . VAL A 1 110 ? 8.309 -16.214 -18.094 1.00 84.38 110 VAL A O 1
ATOM 864 N N . GLU A 1 111 ? 9.822 -14.603 -18.476 1.00 79.31 111 GLU A N 1
ATOM 865 C CA . GLU A 1 111 ? 10.665 -14.963 -17.330 1.00 79.31 111 GLU A CA 1
ATOM 866 C C . GLU A 1 111 ? 9.977 -14.665 -15.991 1.00 79.31 111 GLU A C 1
ATOM 868 O O . GLU A 1 111 ? 10.058 -15.475 -15.073 1.00 79.31 111 GLU A O 1
ATOM 873 N N . LEU A 1 112 ? 9.208 -13.571 -15.899 1.00 80.81 112 LEU A N 1
ATOM 874 C CA . LEU A 1 112 ? 8.346 -13.309 -14.740 1.00 80.81 112 LEU A CA 1
ATOM 875 C C . LEU A 1 112 ? 7.283 -14.408 -14.585 1.00 80.81 112 LEU A C 1
ATOM 877 O O . LEU A 1 112 ? 7.054 -14.891 -13.482 1.00 80.81 112 LEU A O 1
ATOM 881 N N . GLY A 1 113 ? 6.665 -14.835 -15.688 1.00 86.25 113 GLY A N 1
ATOM 882 C CA . GLY A 1 113 ? 5.692 -15.925 -15.700 1.00 86.25 113 GLY A CA 1
ATOM 883 C C . GLY A 1 113 ? 6.288 -17.242 -15.203 1.00 86.25 113 GLY A C 1
ATOM 884 O O . GLY A 1 113 ? 5.684 -17.892 -14.355 1.00 86.25 113 GLY A O 1
ATOM 885 N N . LYS A 1 114 ? 7.494 -17.603 -15.662 1.00 90.00 114 LYS A N 1
ATOM 886 C CA . LYS A 1 114 ? 8.227 -18.776 -15.158 1.00 90.00 114 LYS A CA 1
ATOM 887 C C . LYS A 1 114 ? 8.511 -18.661 -13.661 1.00 90.00 114 LYS A C 1
ATOM 889 O O . LYS A 1 114 ? 8.196 -19.587 -12.927 1.00 90.00 114 LYS A O 1
ATOM 894 N N . ALA A 1 115 ? 8.992 -17.507 -13.196 1.00 88.75 115 ALA A N 1
ATOM 895 C CA . ALA A 1 115 ? 9.258 -17.283 -11.775 1.00 88.75 115 ALA A CA 1
ATOM 896 C C . ALA A 1 115 ? 7.996 -17.429 -10.901 1.00 88.75 115 ALA A C 1
ATOM 898 O O . ALA A 1 115 ? 8.073 -17.957 -9.794 1.00 88.75 115 ALA A O 1
ATOM 899 N N . VAL A 1 116 ? 6.826 -16.998 -11.392 1.00 89.56 116 VAL A N 1
ATOM 900 C CA . VAL A 1 116 ? 5.542 -17.208 -10.701 1.00 89.56 116 VAL A CA 1
ATOM 901 C C . VAL A 1 116 ? 5.165 -18.691 -10.671 1.00 89.56 116 VAL A C 1
ATOM 903 O O . VAL A 1 116 ? 4.761 -19.181 -9.621 1.00 89.56 116 VAL A O 1
ATOM 906 N N . VAL A 1 117 ? 5.325 -19.416 -11.785 1.00 94.56 117 VAL A N 1
ATOM 907 C CA . VAL A 1 117 ? 5.078 -20.869 -11.841 1.00 94.56 117 VAL A CA 1
ATOM 908 C C . VAL A 1 117 ? 5.965 -21.608 -10.840 1.00 94.56 117 VAL A C 1
ATOM 910 O O . VAL A 1 117 ? 5.460 -22.424 -10.070 1.00 94.56 117 VAL A O 1
ATOM 913 N N . ASP A 1 118 ? 7.253 -21.273 -10.793 1.00 93.00 118 ASP A N 1
ATOM 914 C CA . ASP A 1 118 ? 8.206 -21.871 -9.859 1.00 93.00 118 ASP A CA 1
ATOM 915 C C . ASP A 1 118 ? 7.837 -21.555 -8.400 1.00 93.00 118 ASP A C 1
ATOM 917 O O . ASP A 1 118 ? 7.843 -22.445 -7.550 1.00 93.00 118 ASP A O 1
ATOM 921 N N . ALA A 1 119 ? 7.440 -20.312 -8.103 1.00 89.12 119 ALA A N 1
ATOM 922 C CA . ALA A 1 119 ? 6.989 -19.914 -6.769 1.00 89.12 119 ALA A CA 1
ATOM 923 C C . ALA A 1 119 ? 5.699 -20.635 -6.335 1.00 89.12 119 ALA A C 1
ATOM 925 O O . ALA A 1 119 ? 5.545 -20.946 -5.156 1.00 89.12 119 ALA A O 1
ATOM 926 N N . CYS A 1 120 ? 4.786 -20.923 -7.267 1.00 89.38 120 CYS A N 1
ATOM 927 C CA . CYS A 1 120 ? 3.583 -21.715 -7.001 1.00 89.38 120 CYS A CA 1
ATOM 928 C C . CYS A 1 120 ? 3.874 -23.214 -6.834 1.00 89.38 120 CYS A C 1
ATOM 930 O O . CYS A 1 120 ? 3.129 -23.896 -6.133 1.00 89.38 120 CYS A O 1
ATOM 932 N N . ALA A 1 121 ? 4.919 -23.731 -7.488 1.00 90.50 121 ALA A N 1
ATOM 933 C CA . ALA A 1 121 ? 5.346 -25.125 -7.376 1.00 90.50 121 ALA A CA 1
ATOM 934 C C . ALA A 1 121 ? 6.184 -25.395 -6.114 1.00 90.50 121 ALA A C 1
ATOM 936 O O . ALA A 1 121 ? 6.289 -26.543 -5.674 1.00 90.50 121 ALA A O 1
ATOM 937 N N . ALA A 1 122 ? 6.783 -24.355 -5.531 1.00 86.69 122 ALA A N 1
ATOM 938 C CA . ALA A 1 122 ? 7.483 -24.448 -4.260 1.00 86.69 122 ALA A CA 1
ATOM 939 C C . ALA A 1 122 ? 6.529 -24.887 -3.125 1.00 86.69 122 ALA A C 1
ATOM 941 O O . ALA A 1 122 ? 5.331 -24.596 -3.171 1.00 86.69 122 ALA A O 1
ATOM 942 N N . PRO A 1 123 ? 7.035 -25.577 -2.082 1.00 85.81 123 PRO A N 1
ATOM 943 C CA . PRO A 1 123 ? 6.227 -25.947 -0.924 1.00 85.81 123 PRO A CA 1
ATOM 944 C C . PRO A 1 123 ? 5.517 -24.722 -0.343 1.00 85.81 123 PRO A C 1
ATOM 946 O O . PRO A 1 123 ? 6.138 -23.674 -0.177 1.00 85.81 123 PRO A O 1
ATOM 949 N N . SER A 1 124 ? 4.223 -24.868 -0.040 1.00 77.12 124 SER A N 1
ATOM 950 C CA . SER A 1 124 ? 3.371 -23.785 0.460 1.00 77.12 124 SER A CA 1
ATOM 951 C C . SER A 1 124 ? 4.058 -22.989 1.568 1.00 77.12 124 SER A C 1
ATOM 953 O O . SER A 1 124 ? 4.397 -23.534 2.619 1.00 77.12 124 SER A O 1
ATOM 955 N N . ASN A 1 125 ? 4.175 -21.677 1.368 1.00 72.69 125 ASN A N 1
ATOM 956 C CA . ASN A 1 125 ? 4.533 -20.765 2.444 1.00 72.69 125 ASN A CA 1
ATOM 957 C C . ASN A 1 125 ? 3.427 -20.785 3.511 1.00 72.69 125 ASN A C 1
ATOM 959 O O . ASN A 1 125 ? 2.239 -20.854 3.189 1.00 72.69 125 ASN A O 1
ATOM 963 N N . HIS A 1 126 ? 3.815 -20.733 4.783 1.00 83.69 126 HIS A N 1
ATOM 964 C CA . HIS A 1 126 ? 2.882 -20.592 5.898 1.00 83.69 126 HIS A CA 1
ATOM 965 C C . HIS A 1 126 ? 2.233 -19.201 5.824 1.00 83.69 126 HIS A C 1
ATOM 967 O O . HIS A 1 126 ? 2.907 -18.192 6.034 1.00 83.69 126 HIS A O 1
ATOM 973 N N . PHE A 1 127 ? 0.954 -19.135 5.442 1.00 89.25 127 PHE A N 1
ATOM 974 C CA . PHE A 1 127 ? 0.211 -17.879 5.351 1.00 89.25 127 PHE A CA 1
ATOM 975 C C . PHE A 1 127 ? -0.534 -17.606 6.657 1.00 89.25 127 PHE A C 1
ATOM 977 O O . PHE A 1 127 ? -1.415 -18.372 7.041 1.00 89.25 127 PHE A O 1
ATOM 984 N N . ASP A 1 128 ? -0.224 -16.470 7.280 1.00 90.75 128 ASP A N 1
ATOM 985 C CA . ASP A 1 128 ? -0.881 -15.987 8.491 1.00 90.75 128 ASP A CA 1
ATOM 986 C C . ASP A 1 128 ? -1.553 -14.636 8.251 1.00 90.75 128 ASP A C 1
ATOM 988 O O . ASP A 1 128 ? -0.977 -13.721 7.653 1.00 90.75 128 ASP A O 1
ATOM 992 N N . PHE A 1 129 ? -2.759 -14.470 8.793 1.00 94.88 129 PHE A N 1
ATOM 993 C CA . PHE A 1 129 ? -3.382 -13.154 8.886 1.00 94.88 129 PHE A CA 1
ATOM 994 C C . PHE A 1 129 ? -2.673 -12.290 9.936 1.00 94.88 129 PHE A C 1
ATOM 996 O O . PHE A 1 129 ? -2.163 -12.777 10.944 1.00 94.88 129 PHE A O 1
ATOM 1003 N N . LEU A 1 130 ? -2.691 -10.970 9.733 1.00 95.19 130 LEU A N 1
ATOM 1004 C CA . LEU A 1 130 ? -2.012 -10.013 10.614 1.00 95.19 130 LEU A CA 1
ATOM 1005 C C . LEU A 1 130 ? -2.524 -10.032 12.067 1.00 95.19 130 LEU A C 1
ATOM 1007 O O . LEU A 1 130 ? -1.771 -9.741 13.009 1.00 95.19 130 LEU A O 1
ATOM 1011 N N . TYR A 1 131 ? -3.816 -10.315 12.217 1.00 96.56 131 TYR A N 1
ATOM 1012 C CA . TYR A 1 131 ? -4.544 -10.365 13.475 1.00 96.56 131 TYR A CA 1
ATOM 1013 C C . TYR A 1 131 ? -5.699 -11.378 13.374 1.00 96.56 131 TYR A C 1
ATOM 1015 O O . TYR A 1 131 ? -6.245 -11.582 12.285 1.00 96.56 131 TYR A O 1
ATOM 1023 N N . PRO A 1 132 ? -6.114 -11.991 14.493 1.00 96.62 132 PRO A N 1
ATOM 1024 C CA . PRO A 1 132 ? -7.325 -12.798 14.562 1.00 96.62 132 PRO A CA 1
ATOM 1025 C C . PRO A 1 132 ? -8.586 -11.924 14.702 1.00 96.62 132 PRO A C 1
ATOM 1027 O O . PRO A 1 132 ? -8.556 -10.807 15.221 1.00 96.62 132 PRO A O 1
ATOM 1030 N N . LEU A 1 133 ? -9.734 -12.437 14.252 1.00 96.50 133 LEU A N 1
ATOM 1031 C CA . LEU A 1 133 ? -10.989 -11.672 14.221 1.00 96.50 133 LEU A CA 1
ATOM 1032 C C . LEU A 1 133 ? -11.620 -11.418 15.595 1.00 96.50 133 LEU A C 1
ATOM 1034 O O . LEU A 1 133 ? -12.478 -10.551 15.703 1.00 96.50 133 LEU A O 1
ATOM 1038 N N . ASN A 1 134 ? -11.210 -12.136 16.635 1.00 95.50 134 ASN A N 1
ATOM 1039 C CA . ASN A 1 134 ? -11.730 -11.984 17.995 1.00 95.50 134 ASN A CA 1
ATOM 1040 C C . ASN A 1 134 ? -11.049 -10.868 18.808 1.00 95.50 134 ASN A C 1
ATOM 1042 O O . ASN A 1 134 ? -11.434 -10.655 19.953 1.00 95.50 134 ASN A O 1
ATOM 1046 N N . TRP A 1 135 ? -10.040 -10.193 18.251 1.00 97.44 135 TRP A N 1
ATOM 1047 C CA . TRP A 1 135 ? -9.464 -8.994 18.860 1.00 97.44 135 TRP A CA 1
ATOM 1048 C C . TRP A 1 135 ? -10.453 -7.829 18.851 1.00 97.44 135 TRP A C 1
ATOM 1050 O O . TRP A 1 135 ? -11.304 -7.729 17.962 1.00 97.44 135 TRP A O 1
ATOM 1060 N N . SER A 1 136 ? -10.297 -6.926 19.817 1.00 97.69 136 SER A N 1
ATOM 1061 C CA . SER A 1 136 ? -11.027 -5.659 19.846 1.00 97.69 136 SER A CA 1
ATOM 1062 C C . SER A 1 136 ? -10.716 -4.815 18.606 1.00 97.69 136 SER A C 1
ATOM 1064 O O . SER A 1 136 ? -9.701 -5.009 17.924 1.00 97.69 136 SER A O 1
ATOM 1066 N N . ILE A 1 137 ? -11.593 -3.859 18.293 1.00 97.38 137 ILE A N 1
ATOM 1067 C CA . ILE A 1 137 ? -11.399 -2.965 17.143 1.00 97.38 137 ILE A CA 1
ATOM 1068 C C . ILE A 1 137 ? -10.078 -2.202 17.309 1.00 97.38 137 ILE A C 1
ATOM 1070 O O . ILE A 1 137 ? -9.302 -2.093 16.363 1.00 97.38 137 ILE A O 1
ATOM 1074 N N . GLU A 1 138 ? -9.784 -1.742 18.520 1.00 97.25 138 GLU A N 1
ATOM 1075 C CA . GLU A 1 138 ? -8.577 -1.006 18.873 1.00 97.25 138 GLU A CA 1
ATOM 1076 C C . GLU A 1 138 ? -7.309 -1.840 18.667 1.00 97.25 138 GLU A C 1
ATOM 1078 O O . GLU A 1 138 ? -6.369 -1.366 18.031 1.00 97.25 138 GLU A O 1
ATOM 1083 N N . GLU A 1 139 ? -7.291 -3.097 19.119 1.00 97.31 139 GLU A N 1
ATOM 1084 C CA . GLU A 1 139 ? -6.154 -4.011 18.928 1.00 97.31 139 GLU A CA 1
ATOM 1085 C C . GLU A 1 139 ? -5.890 -4.303 17.449 1.00 97.31 139 GLU A C 1
ATOM 1087 O O . GLU A 1 139 ? -4.738 -4.353 17.009 1.00 97.31 139 GLU A O 1
ATOM 1092 N N . LYS A 1 140 ? -6.953 -4.465 16.652 1.00 97.81 140 LYS A N 1
ATOM 1093 C CA . LYS A 1 140 ? -6.833 -4.660 15.201 1.00 97.81 140 LYS A CA 1
ATOM 1094 C C . LYS A 1 140 ? -6.208 -3.442 14.534 1.00 97.81 140 LYS A C 1
ATOM 1096 O O . LYS A 1 140 ? -5.304 -3.589 13.709 1.00 97.81 140 LYS A O 1
ATOM 1101 N N . VAL A 1 141 ? -6.671 -2.245 14.894 1.00 97.06 141 VAL A N 1
ATOM 1102 C CA . VAL A 1 141 ? -6.134 -0.989 14.356 1.00 97.06 141 VAL A CA 1
ATOM 1103 C C . VAL A 1 141 ? -4.678 -0.815 14.763 1.00 97.06 141 VAL A C 1
ATOM 1105 O O . VAL A 1 141 ? -3.849 -0.514 13.907 1.00 97.06 141 VAL A O 1
ATOM 1108 N N . ASP A 1 142 ? -4.348 -1.062 16.029 1.00 95.81 142 ASP A N 1
ATOM 1109 C CA . ASP A 1 142 ? -2.979 -0.986 16.536 1.00 95.81 142 ASP A CA 1
ATOM 1110 C C . ASP A 1 142 ? -2.046 -1.937 15.775 1.00 95.81 142 ASP A C 1
ATOM 1112 O O . ASP A 1 142 ? -0.963 -1.542 15.340 1.00 95.81 142 ASP A O 1
ATOM 1116 N N . ALA A 1 143 ? -2.500 -3.165 15.510 1.00 95.56 143 ALA A N 1
ATOM 1117 C CA . ALA A 1 143 ? -1.747 -4.140 14.736 1.00 95.56 143 ALA A CA 1
ATOM 1118 C C . ALA A 1 143 ? -1.464 -3.661 13.308 1.00 95.56 143 ALA A C 1
ATOM 1120 O O . ALA A 1 143 ? -0.328 -3.781 12.850 1.00 95.56 143 ALA A O 1
ATOM 1121 N N . VAL A 1 144 ? -2.456 -3.099 12.609 1.00 94.69 144 VAL A N 1
ATOM 1122 C CA . VAL A 1 144 ? -2.253 -2.546 11.260 1.00 94.69 144 VAL A CA 1
ATOM 1123 C C . VAL A 1 144 ? -1.309 -1.345 11.310 1.00 94.69 144 VAL A C 1
ATOM 1125 O O . VAL A 1 144 ? -0.310 -1.315 10.590 1.00 94.69 144 VAL A O 1
ATOM 1128 N N . CYS A 1 145 ? -1.563 -0.385 12.194 1.00 92.38 145 CYS A N 1
ATOM 1129 C CA . CYS A 1 145 ? -0.771 0.835 12.289 1.00 92.38 145 CYS A CA 1
ATOM 1130 C C . CYS A 1 145 ? 0.691 0.550 12.653 1.00 92.38 145 CYS A C 1
ATOM 1132 O O . CYS A 1 145 ? 1.592 1.043 11.978 1.00 92.38 145 CYS A O 1
ATOM 1134 N N . LYS A 1 146 ? 0.956 -0.302 13.644 1.00 89.50 146 LYS A N 1
ATOM 1135 C CA . LYS A 1 146 ? 2.328 -0.597 14.077 1.00 89.50 146 LYS A CA 1
ATOM 1136 C C . LYS A 1 146 ? 3.050 -1.573 13.155 1.00 89.50 146 LYS A C 1
ATOM 1138 O O . LYS A 1 146 ? 4.215 -1.354 12.838 1.00 89.50 146 LYS A O 1
ATOM 1143 N N . LYS A 1 147 ? 2.393 -2.653 12.714 1.00 89.00 147 LYS A N 1
ATOM 1144 C CA . LYS A 1 147 ? 3.064 -3.719 11.946 1.00 89.00 147 LYS A CA 1
ATOM 1145 C C . LYS A 1 147 ? 3.101 -3.467 10.437 1.00 89.00 147 LYS A C 1
ATOM 1147 O O . LYS A 1 147 ? 4.005 -3.997 9.795 1.00 89.00 147 LYS A O 1
ATOM 1152 N N . ILE A 1 148 ? 2.131 -2.729 9.878 1.00 90.06 148 ILE A N 1
ATOM 1153 C CA . ILE A 1 148 ? 2.019 -2.455 8.429 1.00 90.06 148 ILE A CA 1
ATOM 1154 C C . ILE A 1 148 ? 2.405 -1.018 8.074 1.00 90.06 148 ILE A C 1
ATOM 1156 O O . ILE A 1 148 ? 2.991 -0.790 7.020 1.00 90.06 148 ILE A O 1
ATOM 1160 N N . TYR A 1 149 ? 2.071 -0.030 8.909 1.00 88.81 149 TYR A N 1
ATOM 1161 C CA . TYR A 1 149 ? 2.442 1.365 8.625 1.00 88.81 149 TYR A CA 1
ATOM 1162 C C . TYR A 1 149 ? 3.735 1.785 9.320 1.00 88.81 149 TYR A C 1
ATOM 1164 O O . TYR A 1 149 ? 4.430 2.665 8.817 1.00 88.81 149 TYR A O 1
ATOM 1172 N N . GLY A 1 150 ? 4.083 1.143 10.437 1.00 86.00 150 GLY A N 1
ATOM 1173 C CA . GLY A 1 150 ? 5.186 1.579 11.284 1.00 86.00 150 GLY A CA 1
ATOM 1174 C C . GLY A 1 150 ? 4.862 2.882 12.016 1.00 86.00 150 GLY A C 1
ATOM 1175 O O . GLY A 1 150 ? 5.742 3.716 12.154 1.00 86.00 150 GLY A O 1
ATOM 1176 N N . ALA A 1 151 ? 3.607 3.089 12.419 1.00 86.75 151 ALA A N 1
ATOM 1177 C CA . ALA A 1 151 ? 3.214 4.198 13.287 1.00 86.75 151 ALA A CA 1
ATOM 1178 C C . ALA A 1 151 ? 3.606 3.906 14.745 1.00 86.75 151 ALA A C 1
ATOM 1180 O O . ALA A 1 151 ? 3.560 2.750 15.169 1.00 86.75 151 ALA A O 1
ATOM 1181 N N . ASP A 1 152 ? 3.929 4.934 15.529 1.00 86.69 152 ASP A N 1
ATOM 1182 C CA . ASP A 1 152 ? 4.271 4.762 16.953 1.00 86.69 152 ASP A CA 1
ATOM 1183 C C . ASP A 1 152 ? 3.027 4.653 17.828 1.00 86.69 152 ASP A C 1
ATOM 1185 O O . ASP A 1 152 ? 2.989 3.899 18.804 1.00 86.69 152 ASP A O 1
ATOM 1189 N N . SER A 1 153 ? 1.994 5.408 17.462 1.00 89.19 153 SER A N 1
ATOM 1190 C CA . SER A 1 153 ? 0.747 5.486 18.203 1.00 89.19 153 SER A CA 1
ATOM 1191 C C . SER A 1 153 ? -0.460 5.587 17.279 1.00 89.19 153 SER A C 1
ATOM 1193 O O . SER A 1 153 ? -0.383 5.953 16.101 1.00 89.19 153 SER A O 1
ATOM 1195 N N . VAL A 1 154 ? -1.609 5.241 17.846 1.00 93.75 154 VAL A N 1
ATOM 1196 C CA . VAL A 1 154 ? -2.919 5.411 17.231 1.00 93.75 154 VAL A CA 1
ATOM 1197 C C . VAL A 1 154 ? -3.750 6.260 18.173 1.00 93.75 154 VAL A C 1
ATOM 1199 O O . VAL A 1 154 ? -3.789 6.006 19.374 1.00 93.75 154 VAL A O 1
ATOM 1202 N N . GLU A 1 155 ? -4.422 7.258 17.621 1.00 94.75 155 GLU A N 1
ATOM 1203 C CA . GLU A 1 155 ? -5.305 8.143 18.369 1.00 94.75 155 GLU A CA 1
ATOM 1204 C C . GLU A 1 155 ? -6.720 8.005 17.826 1.00 94.75 155 GLU A C 1
ATOM 1206 O O . GLU A 1 155 ? -6.932 8.045 16.617 1.00 94.75 155 GLU A O 1
ATOM 1211 N N . PHE A 1 156 ? -7.705 7.865 18.704 1.00 96.50 156 PHE A N 1
ATOM 1212 C CA . PHE A 1 156 ? -9.108 7.823 18.308 1.00 96.50 156 PHE A CA 1
ATOM 1213 C C . PHE A 1 156 ? -9.784 9.135 18.685 1.00 96.50 156 PHE A C 1
ATOM 1215 O O . PHE A 1 156 ? -9.629 9.628 19.803 1.00 96.50 156 PHE A O 1
ATOM 1222 N N . SER A 1 157 ? -10.566 9.692 17.762 1.00 96.44 157 SER A N 1
ATOM 1223 C CA . SER A 1 157 ? -11.438 10.819 18.080 1.00 96.44 157 SER A CA 1
ATOM 1224 C C . SER A 1 157 ? -12.531 10.393 19.077 1.00 96.44 157 SER A C 1
ATOM 1226 O O . SER A 1 157 ? -12.884 9.209 19.142 1.00 96.44 157 SER A O 1
ATOM 1228 N N . PRO A 1 158 ? -13.147 11.340 19.810 1.00 97.44 158 PRO A N 1
ATOM 1229 C CA . PRO A 1 158 ? -14.286 11.035 20.676 1.00 97.44 158 PRO A CA 1
ATOM 1230 C C . PRO A 1 158 ? -15.435 10.335 19.933 1.00 97.44 158 PRO A C 1
ATOM 1232 O O . PRO A 1 158 ? -16.002 9.372 20.446 1.00 97.44 158 PRO A O 1
ATOM 1235 N N . LEU A 1 159 ? -15.715 10.761 18.695 1.00 96.25 159 LEU A N 1
ATOM 1236 C CA . LEU A 1 159 ? -16.727 10.150 17.828 1.00 96.25 159 LEU A CA 1
ATOM 1237 C C . LEU A 1 159 ? -16.363 8.705 17.462 1.00 96.25 159 LEU A C 1
ATOM 1239 O O . LEU A 1 159 ? -17.218 7.822 17.484 1.00 96.25 159 LEU A O 1
ATOM 1243 N N . ALA A 1 160 ? -15.094 8.451 17.133 1.00 96.75 160 ALA A N 1
ATOM 1244 C CA . ALA A 1 160 ? -14.630 7.108 16.816 1.00 96.75 160 ALA A CA 1
ATOM 1245 C C . ALA A 1 160 ? -14.766 6.182 18.034 1.00 96.75 160 ALA A C 1
ATOM 1247 O O . ALA A 1 160 ? -15.296 5.085 17.891 1.00 96.75 160 ALA A O 1
ATOM 1248 N N . LEU A 1 161 ? -14.375 6.638 19.231 1.00 97.25 161 LEU A N 1
ATOM 1249 C CA . LEU A 1 161 ? -14.512 5.869 20.476 1.00 97.25 161 LEU A CA 1
ATOM 1250 C C . LEU A 1 161 ? -15.972 5.556 20.826 1.00 97.25 161 LEU A C 1
ATOM 1252 O O . LEU A 1 161 ? -16.275 4.451 21.276 1.00 97.25 161 LEU A O 1
ATOM 1256 N N . GLU A 1 162 ? -16.889 6.502 20.618 1.00 97.56 162 GLU A N 1
ATOM 1257 C CA . GLU A 1 162 ? -18.323 6.260 20.796 1.00 97.56 162 GLU A CA 1
ATOM 1258 C C . GLU A 1 162 ? -18.811 5.151 19.855 1.00 97.56 162 GLU A C 1
ATOM 1260 O O . GLU A 1 162 ? -19.465 4.199 20.286 1.00 97.56 162 GLU A O 1
ATOM 1265 N N . LYS A 1 163 ? -18.419 5.216 18.580 1.00 97.38 163 LYS A N 1
ATOM 1266 C CA . LYS A 1 163 ? -18.803 4.212 17.586 1.00 97.38 163 LYS A CA 1
ATOM 1267 C C . LYS A 1 163 ? -18.165 2.850 17.813 1.00 97.38 163 LYS A C 1
ATOM 1269 O O . LYS A 1 163 ? -18.826 1.851 17.550 1.00 97.38 163 LYS A O 1
ATOM 1274 N N . VAL A 1 164 ? -16.939 2.783 18.337 1.00 97.25 164 VAL A N 1
ATOM 1275 C CA . VAL A 1 164 ? -16.346 1.510 18.772 1.00 97.25 164 VAL A CA 1
ATOM 1276 C C . VAL A 1 164 ? -17.265 0.831 19.783 1.00 97.25 164 VAL A C 1
ATOM 1278 O O . VAL A 1 164 ? -17.632 -0.321 19.583 1.00 97.25 164 VAL A O 1
ATOM 1281 N N . LYS A 1 165 ? -17.724 1.553 20.815 1.00 97.44 165 LYS A N 1
ATOM 1282 C CA . LYS A 1 165 ? -18.635 0.990 21.827 1.00 97.44 165 LYS A CA 1
ATOM 1283 C C . LYS A 1 165 ? -19.932 0.475 21.206 1.00 97.44 165 LYS A C 1
ATOM 1285 O O . LYS A 1 165 ? -20.360 -0.631 21.527 1.00 97.44 165 LYS A O 1
ATOM 1290 N N . VAL A 1 166 ? -20.533 1.255 20.304 1.00 97.50 166 VAL A N 1
ATOM 1291 C CA . VAL A 1 166 ? -21.767 0.868 19.601 1.00 97.50 166 VAL A CA 1
ATOM 1292 C C . VAL A 1 166 ? -21.546 -0.391 18.761 1.00 97.50 166 VAL A C 1
ATOM 1294 O O . VAL A 1 166 ? -22.313 -1.342 18.870 1.00 97.50 166 VAL A O 1
ATOM 1297 N N . PHE A 1 167 ? -20.487 -0.437 17.954 1.00 97.19 167 PHE A N 1
ATOM 1298 C CA . PHE A 1 167 ? -20.219 -1.576 17.077 1.00 97.19 167 PHE A CA 1
ATOM 1299 C C . PHE A 1 167 ? -19.834 -2.838 17.846 1.00 97.19 167 PHE A C 1
ATOM 1301 O O . PHE A 1 167 ? -20.279 -3.920 17.468 1.00 97.19 167 PHE A O 1
ATOM 1308 N N . THR A 1 168 ? -19.109 -2.710 18.956 1.00 96.56 168 THR A N 1
ATOM 1309 C CA . THR A 1 168 ? -18.850 -3.827 19.870 1.00 96.56 168 THR A CA 1
ATOM 1310 C C . THR A 1 168 ? -20.142 -4.340 20.505 1.00 96.56 168 THR A C 1
ATOM 1312 O O . THR A 1 168 ? -20.368 -5.546 20.532 1.00 96.56 168 THR A O 1
ATOM 1315 N N . ALA A 1 169 ? -21.048 -3.456 20.937 1.00 96.81 169 ALA A N 1
ATOM 1316 C CA . ALA A 1 169 ? -22.352 -3.866 21.470 1.00 96.81 169 ALA A CA 1
ATOM 1317 C C . ALA A 1 169 ? -23.236 -4.564 20.417 1.00 96.81 169 ALA A C 1
ATOM 1319 O O . ALA A 1 169 ? -23.987 -5.479 20.748 1.00 96.81 169 ALA A O 1
ATOM 1320 N N . CYS A 1 170 ? -23.120 -4.176 19.143 1.00 95.19 170 CYS A N 1
ATOM 1321 C CA . CYS A 1 170 ? -23.788 -4.842 18.022 1.00 95.19 170 CYS A CA 1
ATOM 1322 C C . CYS A 1 170 ? -23.116 -6.159 17.582 1.00 95.19 170 CYS A C 1
ATOM 1324 O O . CYS A 1 170 ? -23.636 -6.827 16.690 1.00 95.19 170 CYS A O 1
ATOM 1326 N N . GLY A 1 171 ? -21.969 -6.535 18.161 1.00 95.19 171 GLY A N 1
ATOM 1327 C CA . GLY A 1 171 ? -21.201 -7.722 17.766 1.00 95.19 171 GLY A CA 1
ATOM 1328 C C . GLY A 1 171 ? -20.435 -7.577 16.444 1.00 95.19 171 GLY A C 1
ATOM 1329 O O . GLY A 1 171 ? -20.012 -8.576 15.859 1.00 95.19 171 GLY A O 1
ATOM 1330 N N . TYR A 1 172 ? -20.275 -6.346 15.948 1.00 96.75 172 TYR A N 1
ATOM 1331 C CA . TYR A 1 172 ? -19.511 -6.034 14.734 1.00 96.75 172 TYR A CA 1
ATOM 1332 C C . TYR A 1 172 ? -18.015 -5.858 15.006 1.00 96.75 172 TYR A C 1
ATOM 1334 O O . TYR A 1 172 ? -17.234 -5.731 14.067 1.00 96.75 172 TYR A O 1
ATOM 1342 N N . ASP A 1 173 ? -17.595 -5.902 16.270 1.00 95.06 173 ASP A N 1
ATOM 1343 C CA . ASP A 1 173 ? -16.190 -5.980 16.668 1.00 95.06 173 ASP A CA 1
ATOM 1344 C C . ASP A 1 173 ? -15.474 -7.154 16.007 1.00 95.06 173 ASP A C 1
ATOM 1346 O O . ASP A 1 173 ? -14.297 -7.029 15.699 1.00 95.06 173 ASP A O 1
ATOM 1350 N N . LYS A 1 174 ? -16.179 -8.254 15.711 1.00 96.12 174 LYS A N 1
ATOM 1351 C CA . LYS A 1 174 ? -15.626 -9.451 15.056 1.00 96.12 174 LYS A CA 1
ATOM 1352 C C . LYS A 1 174 ? -15.334 -9.275 13.570 1.00 96.12 174 LYS A C 1
ATOM 1354 O O . LYS A 1 174 ? -14.677 -10.126 12.973 1.00 96.12 174 LYS A O 1
ATOM 1359 N N . PHE A 1 175 ? -15.792 -8.191 12.956 1.00 97.75 175 PHE A N 1
ATOM 1360 C CA . PHE A 1 175 ? -15.497 -7.933 11.556 1.00 97.75 175 PHE A CA 1
ATOM 1361 C C . PHE A 1 175 ? -14.012 -7.573 11.344 1.00 97.75 175 PHE A C 1
ATOM 1363 O O . PHE A 1 175 ? -13.357 -7.032 12.247 1.00 97.75 175 PHE A O 1
ATOM 1370 N N . PRO A 1 176 ? -13.437 -7.884 10.168 1.00 97.81 176 PRO A N 1
ATOM 1371 C CA . PRO A 1 176 ? -12.174 -7.305 9.736 1.00 97.81 176 PRO A CA 1
ATOM 1372 C C . PRO A 1 176 ? -12.288 -5.786 9.578 1.00 97.81 176 PRO A C 1
ATOM 1374 O O . PRO A 1 176 ? -13.373 -5.222 9.397 1.00 97.81 176 PRO A O 1
ATOM 1377 N N . ILE A 1 177 ? -11.135 -5.128 9.618 1.00 97.62 177 ILE A N 1
ATOM 1378 C CA . ILE A 1 177 ? -11.026 -3.678 9.481 1.00 97.62 177 ILE A CA 1
ATOM 1379 C C . ILE A 1 177 ? -10.439 -3.270 8.127 1.00 97.62 177 ILE A C 1
ATOM 1381 O O . ILE A 1 177 ? -9.528 -3.909 7.603 1.00 97.62 177 ILE A O 1
ATOM 1385 N N . CYS A 1 178 ? -10.940 -2.163 7.587 1.00 96.81 178 CYS A N 1
ATOM 1386 C CA . CYS A 1 178 ? -10.467 -1.506 6.377 1.00 96.81 178 CYS A CA 1
ATOM 1387 C C . CYS A 1 178 ? -10.029 -0.080 6.726 1.00 96.81 178 CYS A C 1
ATOM 1389 O O . CYS A 1 178 ? -10.840 0.755 7.131 1.00 96.81 178 CYS A O 1
ATOM 1391 N N . MET A 1 179 ? -8.732 0.187 6.579 1.00 95.75 179 MET A N 1
ATOM 1392 C CA . MET A 1 179 ? -8.134 1.483 6.888 1.00 95.75 179 MET A CA 1
ATOM 1393 C C . MET A 1 179 ? -8.259 2.420 5.696 1.00 95.75 179 MET A C 1
ATOM 1395 O O . MET A 1 179 ? -7.729 2.162 4.615 1.00 95.75 179 MET A O 1
ATOM 1399 N N . ALA A 1 180 ? -8.932 3.536 5.912 1.00 94.44 180 ALA A N 1
ATOM 1400 C CA . ALA A 1 180 ? -9.257 4.494 4.887 1.00 94.44 180 ALA A CA 1
ATOM 1401 C C . ALA A 1 180 ? -8.396 5.749 5.075 1.00 94.44 180 ALA A C 1
ATOM 1403 O O . ALA A 1 180 ? -8.675 6.632 5.890 1.00 94.44 180 ALA A O 1
ATOM 1404 N N . LYS A 1 181 ? -7.289 5.791 4.337 1.00 91.56 181 LYS A N 1
ATOM 1405 C CA . LYS A 1 181 ? -6.264 6.834 4.427 1.00 91.56 181 LYS A CA 1
ATOM 1406 C C . LYS A 1 181 ? -5.728 7.185 3.044 1.00 91.56 181 LYS A C 1
ATOM 1408 O O . LYS A 1 181 ? -6.015 6.508 2.060 1.00 91.56 181 LYS A O 1
ATOM 1413 N N . THR A 1 182 ? -4.891 8.216 2.975 1.00 89.56 182 THR A N 1
ATOM 1414 C CA . THR A 1 182 ? -4.152 8.519 1.746 1.00 89.56 182 THR A CA 1
ATOM 1415 C C . THR A 1 182 ? -3.274 7.338 1.314 1.00 89.56 182 THR A C 1
ATOM 1417 O O . THR A 1 182 ? -2.569 6.746 2.133 1.00 89.56 182 THR A O 1
ATOM 1420 N N . HIS A 1 183 ? -3.297 7.004 0.024 1.00 89.88 183 HIS A N 1
ATOM 1421 C CA . HIS A 1 183 ? -2.460 5.960 -0.584 1.00 89.88 183 HIS A CA 1
ATOM 1422 C C . HIS A 1 183 ? -1.041 6.458 -0.913 1.00 89.88 183 HIS A C 1
ATOM 1424 O O . HIS A 1 183 ? -0.177 5.685 -1.310 1.00 89.88 183 HIS A O 1
ATOM 1430 N N . LEU A 1 184 ? -0.796 7.762 -0.756 1.00 87.81 184 LEU A N 1
ATOM 1431 C CA . LEU A 1 184 ? 0.422 8.442 -1.195 1.00 87.81 184 LEU A CA 1
ATOM 1432 C C . LEU A 1 184 ? 1.573 8.412 -0.174 1.00 87.81 184 LEU A C 1
ATOM 1434 O O . LEU A 1 184 ? 2.639 8.967 -0.457 1.00 87.81 184 LEU A O 1
ATOM 1438 N N . SER A 1 185 ? 1.338 7.836 1.005 1.00 87.31 185 SER A N 1
ATOM 1439 C CA . SER A 1 185 ? 2.234 7.806 2.170 1.00 87.31 185 SER A CA 1
ATOM 1440 C C . SER A 1 185 ? 1.874 6.620 3.072 1.00 87.31 185 SER A C 1
ATOM 1442 O O . SER A 1 185 ? 0.756 6.121 2.981 1.00 87.31 185 SER A O 1
ATOM 1444 N N . PHE A 1 186 ? 2.765 6.179 3.967 1.00 87.19 186 PHE A N 1
ATOM 1445 C CA . PHE A 1 186 ? 2.410 5.261 5.066 1.00 87.19 186 PHE A CA 1
ATOM 1446 C C . PHE A 1 186 ? 1.652 5.967 6.200 1.00 87.19 186 PHE A C 1
ATOM 1448 O O . PHE A 1 186 ? 0.787 5.359 6.828 1.00 87.19 186 PHE A O 1
ATOM 1455 N N . SER A 1 187 ? 1.897 7.263 6.405 1.00 86.69 187 SER A N 1
ATOM 1456 C CA . SER A 1 187 ? 1.161 8.088 7.366 1.00 86.69 187 SER A CA 1
ATOM 1457 C C . SER A 1 187 ? -0.208 8.521 6.826 1.00 86.69 187 SER A C 1
ATOM 1459 O O . SER A 1 187 ? -0.657 8.086 5.759 1.00 86.69 187 SER A O 1
ATOM 1461 N N . THR A 1 188 ? -0.903 9.380 7.570 1.00 86.50 188 THR A N 1
ATOM 1462 C CA . THR A 1 188 ? -2.141 10.044 7.133 1.00 86.50 188 THR A CA 1
ATOM 1463 C C . THR A 1 188 ? -1.885 11.307 6.299 1.00 86.50 188 THR A C 1
ATOM 1465 O O . THR A 1 188 ? -2.834 11.899 5.793 1.00 86.50 188 THR A O 1
ATOM 1468 N N . ASP A 1 189 ? -0.618 11.683 6.089 1.00 85.12 189 ASP A N 1
ATOM 1469 C CA . ASP A 1 189 ? -0.197 12.880 5.353 1.00 85.12 189 ASP A CA 1
ATOM 1470 C C . ASP A 1 189 ? 0.390 12.502 3.976 1.00 85.12 189 ASP A C 1
ATOM 1472 O O . ASP A 1 189 ? 1.429 11.833 3.922 1.00 85.12 189 ASP A O 1
ATOM 1476 N N . PRO A 1 190 ? -0.225 12.928 2.852 1.00 86.56 190 PRO A N 1
ATOM 1477 C CA . PRO A 1 190 ? 0.21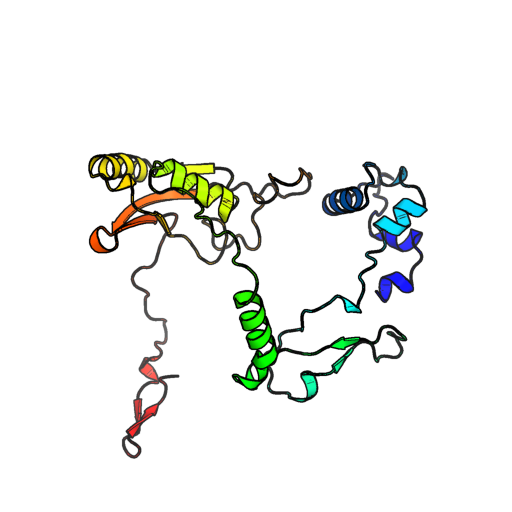5 12.572 1.500 1.00 86.56 190 PRO A CA 1
ATOM 1478 C C . PRO A 1 190 ? 1.582 13.149 1.107 1.00 86.56 190 PRO A C 1
ATOM 1480 O O . PRO A 1 190 ? 2.180 12.669 0.136 1.00 86.56 190 PRO A O 1
ATOM 1483 N N . THR A 1 191 ? 2.066 14.175 1.811 1.00 84.69 191 THR A N 1
ATOM 1484 C CA . THR A 1 191 ? 3.338 14.850 1.514 1.00 84.69 191 THR A CA 1
ATOM 1485 C C . THR A 1 191 ? 4.541 14.108 2.099 1.00 84.69 191 THR A C 1
ATOM 1487 O O . THR A 1 191 ? 5.646 14.203 1.563 1.00 84.69 191 THR A O 1
ATOM 1490 N N . LYS A 1 192 ? 4.331 13.290 3.140 1.00 81.00 192 LYS A N 1
ATOM 1491 C CA . LYS A 1 192 ? 5.374 12.478 3.781 1.00 81.00 192 LYS A CA 1
ATOM 1492 C C . LYS A 1 192 ? 5.703 11.245 2.933 1.00 81.00 192 LYS A C 1
ATOM 1494 O O . LYS A 1 192 ? 5.123 10.180 3.106 1.00 81.00 192 LYS A O 1
ATOM 1499 N N . LYS A 1 193 ? 6.624 11.400 1.979 1.00 74.44 193 LYS A N 1
ATOM 1500 C CA . LYS A 1 193 ? 7.111 10.307 1.118 1.00 74.44 193 LYS A CA 1
ATOM 1501 C C . LYS A 1 193 ? 8.126 9.411 1.837 1.00 74.44 193 LYS A C 1
ATOM 1503 O O . LYS A 1 193 ? 8.679 9.788 2.866 1.00 74.44 193 LYS A O 1
ATOM 1508 N N . ASN A 1 194 ? 8.431 8.267 1.220 1.00 66.81 194 ASN A N 1
ATOM 1509 C CA . ASN A 1 194 ? 9.325 7.218 1.734 1.00 66.81 194 ASN A CA 1
ATOM 1510 C C . ASN A 1 194 ? 8.756 6.518 2.979 1.00 66.81 194 ASN A C 1
ATOM 1512 O O . ASN A 1 194 ? 7.549 6.541 3.184 1.00 66.81 194 ASN A O 1
ATOM 1516 N N . VAL A 1 195 ? 9.599 5.827 3.753 1.00 58.69 195 VAL A N 1
ATOM 1517 C CA . VAL A 1 195 ? 9.216 5.203 5.028 1.00 58.69 195 VAL A CA 1
ATOM 1518 C C . VAL A 1 195 ? 9.347 6.270 6.118 1.00 58.69 195 VAL A C 1
ATOM 1520 O O . VAL A 1 195 ? 10.482 6.576 6.499 1.00 58.69 195 VAL A O 1
ATOM 1523 N N . PRO A 1 196 ? 8.248 6.856 6.633 1.00 53.31 196 PRO A N 1
ATOM 1524 C CA . PRO A 1 196 ? 8.316 7.638 7.857 1.00 53.31 196 PRO A CA 1
ATOM 1525 C C . PRO A 1 196 ? 8.789 6.671 8.946 1.00 53.31 196 PRO A C 1
ATOM 1527 O O . PRO A 1 196 ? 8.307 5.542 9.051 1.00 53.31 196 PRO A O 1
ATOM 1530 N N . SER A 1 197 ? 9.853 7.036 9.644 1.00 48.88 197 SER A N 1
ATOM 1531 C CA . SER A 1 197 ? 10.625 6.124 10.478 1.00 48.88 197 SER A CA 1
ATOM 1532 C C . SER A 1 197 ? 9.823 5.554 11.656 1.00 48.88 197 SER A C 1
ATOM 1534 O O . SER A 1 197 ? 9.834 6.136 12.731 1.00 48.88 197 SER A O 1
ATOM 1536 N N . GLY A 1 198 ? 9.243 4.365 11.486 1.00 42.41 198 GLY A N 1
ATOM 1537 C CA . GLY A 1 198 ? 8.842 3.496 12.604 1.00 42.41 198 GLY A CA 1
ATOM 1538 C C . GLY A 1 198 ? 8.926 1.990 12.313 1.00 42.41 198 GLY A C 1
ATOM 1539 O O . GLY A 1 198 ? 8.874 1.170 13.225 1.00 42.41 198 GLY A O 1
ATOM 1540 N N . TYR A 1 199 ? 9.251 1.592 11.077 1.00 39.41 199 TYR A N 1
ATOM 1541 C CA . TYR A 1 199 ? 9.650 0.208 10.760 1.00 39.41 199 TYR A CA 1
ATOM 1542 C C . TYR A 1 199 ? 11.028 -0.202 11.315 1.00 39.41 199 TYR A C 1
ATOM 1544 O O . TYR A 1 199 ? 11.406 -1.372 11.261 1.00 39.41 199 TYR A O 1
ATOM 1552 N N . ALA A 1 200 ? 11.798 0.747 11.855 1.00 39.78 200 ALA A N 1
ATOM 1553 C CA . ALA A 1 200 ? 13.148 0.504 12.360 1.00 39.78 200 ALA A CA 1
ATOM 1554 C C . ALA A 1 200 ? 13.204 0.059 13.836 1.00 39.78 200 ALA A C 1
ATOM 1556 O O . ALA A 1 200 ? 14.300 -0.156 14.353 1.00 39.78 200 ALA A O 1
ATOM 1557 N N . SER A 1 201 ? 12.071 -0.113 14.530 1.00 37.28 201 SER A N 1
ATOM 1558 C CA . SER A 1 201 ? 12.086 -0.455 15.964 1.00 37.28 201 SER A CA 1
ATOM 1559 C C . SER A 1 201 ? 12.243 -1.950 16.276 1.00 37.28 201 SER A C 1
ATOM 1561 O O . SER A 1 201 ? 12.389 -2.301 17.444 1.00 37.28 201 SER A O 1
ATOM 1563 N N . ARG A 1 202 ? 12.316 -2.847 15.275 1.00 39.25 202 ARG A N 1
ATOM 1564 C CA . ARG A 1 202 ? 12.586 -4.284 15.519 1.00 39.25 202 ARG A CA 1
ATOM 1565 C C . ARG A 1 202 ? 13.886 -4.838 14.932 1.00 39.25 202 ARG A C 1
ATOM 1567 O O . ARG A 1 202 ? 14.202 -5.997 15.166 1.00 39.25 202 ARG A O 1
ATOM 1574 N N . MET A 1 203 ? 14.704 -4.002 14.291 1.00 31.86 203 MET A N 1
ATOM 1575 C CA . MET A 1 203 ? 16.130 -4.290 14.096 1.00 31.86 203 MET A CA 1
ATOM 1576 C C . MET A 1 203 ? 16.960 -2.999 14.137 1.00 31.86 203 MET A C 1
ATOM 1578 O O . MET A 1 203 ? 17.403 -2.440 13.139 1.00 31.86 203 MET A O 1
ATOM 1582 N N . VAL A 1 204 ? 17.214 -2.623 15.386 1.00 33.22 204 VAL A N 1
ATOM 1583 C CA . VAL A 1 204 ? 18.29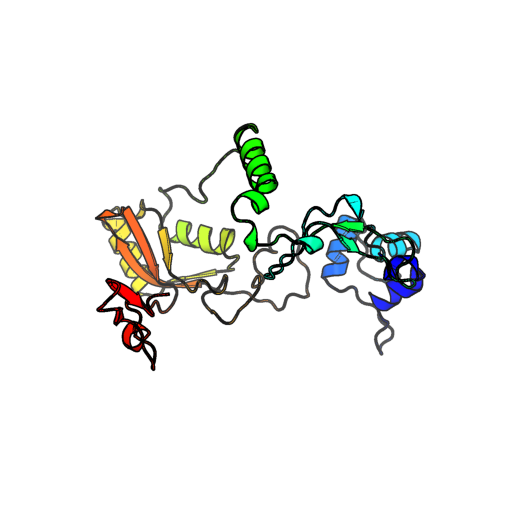7 -1.797 15.919 1.00 33.22 204 VAL A CA 1
ATOM 1584 C C . VAL A 1 204 ? 18.240 -0.273 15.748 1.00 33.22 204 VAL A C 1
ATOM 1586 O O . VAL A 1 204 ? 18.420 0.294 14.670 1.00 33.22 204 VAL A O 1
ATOM 1589 N N . MET A 1 205 ? 18.139 0.362 16.920 1.00 35.91 205 MET A N 1
ATOM 1590 C CA . MET A 1 205 ? 18.299 1.785 17.206 1.00 35.91 205 MET A CA 1
ATOM 1591 C C . MET A 1 205 ? 19.552 2.388 16.568 1.00 35.91 205 MET A C 1
ATOM 1593 O O . MET A 1 205 ? 20.656 1.850 16.678 1.00 35.91 205 MET A O 1
ATOM 1597 N N . SER A 1 206 ? 19.370 3.516 15.882 1.00 36.69 206 SER A N 1
ATOM 1598 C CA . SER A 1 206 ? 20.425 4.208 15.147 1.00 36.69 206 SER A CA 1
ATOM 1599 C C . SER A 1 206 ? 20.016 5.676 14.904 1.00 36.69 206 SER A C 1
ATOM 1601 O O . SER A 1 206 ? 19.210 5.988 14.031 1.00 36.69 206 SER A O 1
ATOM 1603 N N . HIS A 1 207 ? 20.598 6.539 15.741 1.00 33.69 207 HIS A N 1
ATOM 1604 C CA . HIS A 1 207 ? 20.408 7.966 16.069 1.00 33.69 207 HIS A CA 1
ATOM 1605 C C . HIS A 1 207 ? 20.592 9.037 14.949 1.00 33.69 207 HIS A C 1
ATOM 1607 O O . HIS A 1 207 ? 21.052 10.145 15.202 1.00 33.69 207 HIS A O 1
ATOM 1613 N N . LEU A 1 208 ? 20.284 8.749 13.682 1.00 35.06 208 LEU A N 1
ATOM 1614 C CA . LEU A 1 208 ? 20.103 9.778 12.629 1.00 35.06 208 LEU A CA 1
ATOM 1615 C C . LEU A 1 208 ? 18.899 9.312 11.832 1.00 35.06 208 LEU A C 1
ATOM 1617 O O . LEU A 1 208 ? 18.965 8.922 10.668 1.00 35.06 208 LEU A O 1
ATOM 1621 N N . MET A 1 209 ? 17.792 9.265 12.545 1.00 37.31 209 MET A N 1
ATOM 1622 C CA . MET A 1 209 ? 16.499 9.438 11.942 1.00 37.31 209 MET A CA 1
ATOM 1623 C C . MET A 1 209 ? 16.154 10.884 12.280 1.00 37.31 209 MET A C 1
ATOM 1625 O O . MET A 1 209 ? 16.281 11.287 13.433 1.00 37.31 209 MET A O 1
ATOM 1629 N N . HIS A 1 210 ? 15.727 11.680 11.299 1.00 38.34 210 HIS A N 1
ATOM 1630 C CA . HIS A 1 210 ? 14.639 12.582 11.653 1.00 38.34 210 HIS A CA 1
ATOM 1631 C C . HIS A 1 210 ? 13.620 11.654 12.305 1.00 38.34 210 HIS A C 1
ATOM 1633 O O . HIS A 1 210 ? 13.196 10.710 11.638 1.00 38.34 210 HIS A O 1
ATOM 1639 N N . GLU A 1 211 ? 13.377 11.808 13.604 1.00 44.25 211 GLU A N 1
ATOM 1640 C CA . GLU A 1 211 ? 12.315 11.109 14.313 1.00 44.25 211 GLU A CA 1
ATOM 1641 C C . GLU A 1 211 ? 11.013 11.493 13.610 1.00 44.25 211 GLU A C 1
ATOM 1643 O O . GLU A 1 211 ? 10.325 12.438 13.973 1.00 44.25 211 GLU A O 1
ATOM 1648 N N . CYS A 1 212 ? 10.699 10.817 12.510 1.00 51.75 212 CYS A N 1
ATOM 1649 C CA . CYS A 1 212 ? 9.394 10.865 11.893 1.00 51.75 212 CYS A CA 1
ATOM 1650 C C . CYS A 1 212 ? 8.555 9.840 12.630 1.00 51.75 212 CYS A C 1
ATOM 1652 O O . CYS A 1 212 ? 8.057 8.892 12.023 1.00 51.75 212 CYS A O 1
ATOM 1654 N N . SER A 1 213 ? 8.451 10.048 13.943 1.00 66.12 213 SER A N 1
ATOM 1655 C CA . SER A 1 213 ? 7.376 9.457 14.689 1.00 66.12 213 SER A CA 1
ATOM 1656 C C . SER A 1 213 ? 6.079 10.020 14.130 1.00 66.12 213 SER A C 1
ATOM 1658 O O . SER A 1 213 ? 5.970 11.211 13.803 1.00 66.12 213 SER A O 1
ATOM 1660 N N . PHE A 1 214 ? 5.114 9.147 13.895 1.00 81.31 214 PHE A N 1
ATOM 1661 C CA . PHE A 1 214 ? 3.815 9.591 13.422 1.00 81.31 214 PHE A CA 1
ATOM 1662 C C . PHE A 1 214 ? 2.716 8.790 14.086 1.00 81.31 214 PHE A C 1
ATOM 1664 O O . PHE A 1 214 ? 2.771 7.562 14.180 1.00 81.31 214 PHE A O 1
ATOM 1671 N N . SER A 1 215 ? 1.704 9.523 14.531 1.00 87.81 215 SER A N 1
ATOM 1672 C CA . SER A 1 215 ? 0.457 8.950 14.987 1.00 87.81 215 SER A CA 1
ATOM 1673 C C . SER A 1 215 ? -0.499 8.794 13.809 1.00 87.81 215 SER A C 1
ATOM 1675 O O . SER A 1 215 ? -0.485 9.565 12.841 1.00 87.81 215 SER A O 1
ATOM 1677 N N . VAL A 1 216 ? -1.329 7.758 13.871 1.00 91.38 216 VAL A N 1
ATOM 1678 C CA . VAL A 1 216 ? -2.478 7.607 12.977 1.00 91.38 216 VAL A CA 1
ATOM 1679 C C . VAL A 1 216 ? -3.724 7.984 13.758 1.00 91.38 216 VAL A C 1
ATOM 1681 O O . VAL A 1 216 ? -4.113 7.286 14.692 1.00 91.38 216 VAL A O 1
ATOM 1684 N N . THR A 1 217 ? -4.368 9.078 13.363 1.00 93.38 217 THR A N 1
ATOM 1685 C CA . THR A 1 217 ? -5.630 9.507 13.967 1.00 93.38 217 THR A CA 1
ATOM 1686 C C . THR A 1 217 ? -6.811 8.866 13.243 1.00 93.38 217 THR A C 1
ATOM 1688 O O . THR A 1 217 ? -6.988 9.056 12.041 1.00 93.38 217 THR A O 1
ATOM 1691 N N . ILE A 1 218 ? -7.654 8.139 13.970 1.00 96.56 218 ILE A N 1
ATOM 1692 C CA . ILE A 1 218 ? -8.942 7.619 13.510 1.00 96.56 218 ILE A CA 1
ATOM 1693 C C . ILE A 1 218 ? -10.016 8.654 13.832 1.00 96.56 218 ILE A C 1
ATOM 1695 O O . ILE A 1 218 ? -10.368 8.871 14.991 1.00 96.56 218 ILE A O 1
ATOM 1699 N N . ARG A 1 219 ? -10.543 9.312 12.799 1.00 95.19 219 ARG A N 1
ATOM 1700 C CA . ARG A 1 219 ? -11.531 10.387 12.956 1.00 95.19 219 ARG A CA 1
ATOM 1701 C C . ARG A 1 219 ? -12.950 9.863 13.095 1.00 95.19 219 ARG A C 1
ATOM 1703 O O . ARG A 1 219 ? -13.733 10.451 13.833 1.00 95.19 219 ARG A O 1
ATOM 1710 N N . ASP A 1 220 ? -13.277 8.792 12.382 1.00 95.38 220 ASP A N 1
ATOM 1711 C CA . ASP A 1 220 ? -14.610 8.197 12.365 1.00 95.38 220 ASP A CA 1
ATOM 1712 C C . ASP A 1 220 ? -14.537 6.711 11.972 1.00 95.38 220 ASP A C 1
ATOM 1714 O O . ASP A 1 220 ? -13.571 6.272 11.345 1.00 95.38 220 ASP A O 1
ATOM 1718 N N . ILE A 1 221 ? -15.566 5.940 12.322 1.00 96.00 221 ILE A N 1
ATOM 1719 C CA . ILE A 1 221 ? -15.719 4.529 11.951 1.00 96.00 221 ILE A CA 1
ATOM 1720 C C . ILE A 1 221 ? -17.104 4.331 11.334 1.00 96.00 221 ILE A C 1
ATOM 1722 O O . ILE A 1 221 ? -18.112 4.850 11.818 1.00 96.00 221 ILE A O 1
ATOM 1726 N N . ARG A 1 222 ? -17.174 3.567 10.248 1.00 95.00 222 ARG A N 1
ATOM 1727 C CA . ARG A 1 222 ? -18.424 3.168 9.592 1.00 95.00 222 ARG A CA 1
ATOM 1728 C C . ARG A 1 222 ? -18.471 1.653 9.463 1.00 95.00 222 ARG A C 1
ATOM 1730 O O . ARG A 1 222 ? -17.430 1.014 9.392 1.00 95.00 222 ARG A O 1
ATOM 1737 N N . ALA A 1 223 ? -19.665 1.078 9.420 1.00 95.56 223 ALA A N 1
ATOM 1738 C CA . ALA A 1 223 ? -19.841 -0.358 9.248 1.00 95.56 223 ALA A CA 1
ATOM 1739 C C . ALA A 1 223 ? -20.478 -0.648 7.888 1.00 95.56 223 ALA A C 1
ATOM 1741 O O . ALA A 1 223 ? -21.566 -0.157 7.590 1.00 95.56 223 ALA A O 1
ATOM 1742 N N . SER A 1 224 ? -19.818 -1.481 7.088 1.00 95.56 224 SER A N 1
ATOM 1743 C CA . SER A 1 224 ? -20.382 -2.050 5.865 1.00 95.56 224 SER A CA 1
ATOM 1744 C C . SER A 1 224 ? -20.943 -3.426 6.200 1.00 95.56 224 SER A C 1
ATOM 1746 O O . SER A 1 224 ? -20.319 -4.441 5.904 1.00 95.56 224 SER A O 1
ATOM 1748 N N . VAL A 1 225 ? -22.104 -3.469 6.862 1.00 95.69 225 VAL A N 1
ATOM 1749 C CA . VAL A 1 225 ? -22.644 -4.708 7.459 1.00 95.69 225 VAL A CA 1
ATOM 1750 C C . VAL A 1 225 ? -22.856 -5.811 6.420 1.00 95.69 225 VAL A C 1
ATOM 1752 O O . VAL A 1 225 ? -22.445 -6.941 6.651 1.00 95.69 225 VAL A O 1
ATOM 1755 N N . GLY A 1 226 ? -23.407 -5.483 5.247 1.00 95.25 226 GLY A N 1
ATOM 1756 C CA . GLY A 1 226 ? -23.599 -6.466 4.173 1.00 95.25 226 GLY A CA 1
ATOM 1757 C C . GLY A 1 226 ? -22.290 -7.024 3.602 1.00 95.25 226 GLY A C 1
ATOM 1758 O O . GLY A 1 226 ? -22.247 -8.178 3.196 1.00 95.25 226 GLY A O 1
ATOM 1759 N N . ALA A 1 227 ? -21.216 -6.229 3.608 1.00 95.75 227 ALA A N 1
ATOM 1760 C CA . ALA A 1 227 ? -19.891 -6.660 3.161 1.00 95.75 227 ALA A CA 1
ATOM 1761 C C . ALA A 1 227 ? -19.041 -7.275 4.290 1.00 95.75 227 ALA A C 1
ATOM 1763 O O . ALA A 1 227 ? -17.977 -7.825 4.020 1.00 95.75 227 ALA A O 1
ATOM 1764 N N . GLY A 1 228 ? -19.489 -7.173 5.546 1.00 96.25 228 GLY A N 1
ATOM 1765 C CA . GLY A 1 228 ? -18.841 -7.775 6.707 1.00 96.25 228 GLY A CA 1
ATOM 1766 C C . GLY A 1 228 ? -17.525 -7.118 7.130 1.00 96.25 228 GLY A C 1
ATOM 1767 O O . GLY A 1 228 ? -16.619 -7.834 7.536 1.00 96.25 228 GLY A O 1
ATOM 1768 N N . PHE A 1 229 ? -17.377 -5.789 7.038 1.00 97.62 229 PHE A N 1
ATOM 1769 C CA . PHE A 1 229 ? -16.172 -5.090 7.522 1.00 97.62 229 PHE A CA 1
ATOM 1770 C C . PHE A 1 229 ? -16.460 -3.721 8.155 1.00 97.62 229 PHE A C 1
ATOM 1772 O O . PHE A 1 229 ? -17.469 -3.071 7.859 1.00 97.62 229 PHE A O 1
ATOM 1779 N N . LEU A 1 230 ? -15.538 -3.263 9.006 1.00 97.50 230 LEU A N 1
ATOM 1780 C CA . LEU A 1 230 ? -15.519 -1.903 9.550 1.00 97.50 230 LEU A CA 1
ATOM 1781 C C . LEU A 1 230 ? -14.565 -1.020 8.745 1.00 97.50 230 LEU A C 1
ATOM 1783 O O . LEU A 1 230 ? -13.450 -1.417 8.424 1.00 97.50 230 LEU A O 1
ATOM 1787 N N . TYR A 1 231 ? -14.993 0.193 8.435 1.00 94.50 231 TYR A N 1
ATOM 1788 C CA . TYR A 1 231 ? -14.271 1.174 7.638 1.00 94.50 231 TYR A CA 1
ATOM 1789 C C . TYR A 1 231 ? -13.815 2.333 8.525 1.00 94.50 231 TYR A C 1
ATOM 1791 O O . TYR A 1 231 ? -14.648 3.073 9.053 1.00 94.50 231 TYR A O 1
ATOM 1799 N N . LEU A 1 232 ? -12.503 2.486 8.705 1.00 96.19 232 LEU A N 1
ATOM 1800 C CA . LEU A 1 232 ? -11.909 3.477 9.604 1.00 96.19 232 LEU A CA 1
ATOM 1801 C C . LEU A 1 232 ? -11.362 4.663 8.822 1.00 96.19 232 LEU A C 1
ATOM 1803 O O . LEU A 1 232 ? -10.432 4.517 8.037 1.00 96.19 232 LEU A O 1
ATOM 1807 N N . LEU A 1 233 ? -11.914 5.847 9.065 1.00 95.19 233 LEU A N 1
ATOM 1808 C CA . LEU A 1 233 ? -11.558 7.083 8.376 1.00 95.19 233 LEU A CA 1
ATOM 1809 C C . LEU A 1 233 ? -10.384 7.773 9.079 1.00 95.19 233 LEU A C 1
ATOM 1811 O O . LEU A 1 233 ? -10.555 8.358 10.148 1.00 95.19 233 LEU A O 1
ATOM 1815 N N . CYS A 1 234 ? -9.200 7.755 8.463 1.00 92.50 234 CYS A N 1
ATOM 1816 C CA . CYS A 1 234 ? -7.983 8.368 9.014 1.00 92.50 234 CYS A CA 1
ATOM 1817 C C . CYS A 1 234 ? -7.679 9.773 8.461 1.00 92.50 234 CYS A C 1
ATOM 1819 O O . CYS A 1 234 ? -6.778 10.459 8.930 1.00 92.50 234 CYS A O 1
ATOM 1821 N N . GLY A 1 235 ? -8.405 10.201 7.432 1.00 85.94 235 GLY A N 1
ATOM 1822 C CA . GLY A 1 235 ? -8.219 11.474 6.737 1.00 85.94 235 GLY A CA 1
ATOM 1823 C C . GLY A 1 235 ? -9.415 11.756 5.841 1.00 85.94 235 GLY A C 1
ATOM 1824 O O . GLY A 1 235 ? -10.379 10.982 5.853 1.00 85.94 235 GLY A O 1
ATOM 1825 N N . ASP A 1 236 ? -9.418 12.886 5.138 1.00 81.56 236 ASP A N 1
ATOM 1826 C CA . ASP A 1 236 ? -10.503 13.210 4.211 1.00 81.56 236 ASP A CA 1
ATOM 1827 C C . ASP A 1 236 ? -10.430 12.301 2.990 1.00 81.56 236 ASP A C 1
ATOM 1829 O O . ASP A 1 236 ? -9.376 12.132 2.376 1.00 81.56 236 ASP A O 1
ATOM 1833 N N . ILE A 1 237 ? -11.560 11.676 2.669 1.00 81.31 237 ILE A N 1
ATOM 1834 C CA . ILE A 1 237 ? -11.673 10.740 1.557 1.00 81.31 237 ILE A CA 1
ATOM 1835 C C . ILE A 1 237 ? -12.732 11.271 0.618 1.00 81.31 237 ILE A C 1
ATOM 1837 O O . ILE A 1 237 ? -13.894 11.421 0.994 1.00 81.31 237 ILE A O 1
ATOM 1841 N N . MET A 1 238 ? -12.320 11.530 -0.617 1.00 79.00 238 MET A N 1
ATOM 1842 C CA . MET A 1 238 ? -13.249 11.824 -1.694 1.00 79.00 238 MET A CA 1
ATOM 1843 C C . MET A 1 238 ? -13.957 10.531 -2.092 1.00 79.00 238 MET A C 1
ATOM 1845 O O . MET A 1 238 ? -13.348 9.637 -2.674 1.00 79.00 238 MET A O 1
ATOM 1849 N N . THR A 1 239 ? -15.241 10.426 -1.766 1.00 82.62 239 THR A N 1
ATOM 1850 C CA . THR A 1 239 ? -16.103 9.325 -2.223 1.00 82.62 239 THR A CA 1
ATOM 1851 C C . THR A 1 239 ? -16.764 9.627 -3.564 1.00 82.62 239 THR A C 1
ATOM 1853 O O . THR A 1 239 ? -17.192 8.708 -4.254 1.00 82.62 239 THR A O 1
ATOM 1856 N N . VAL A 1 240 ? -16.833 10.907 -3.938 1.00 90.06 240 VAL A N 1
ATOM 1857 C CA . VAL A 1 240 ? -17.375 11.380 -5.213 1.00 90.06 240 VAL A CA 1
ATOM 1858 C C . VAL A 1 240 ? -16.331 12.301 -5.848 1.00 90.06 240 VAL A C 1
ATOM 1860 O O . VAL A 1 240 ? -16.173 13.433 -5.387 1.00 90.06 240 VAL A O 1
ATOM 1863 N N . PRO A 1 241 ? -15.559 11.830 -6.843 1.00 87.50 241 PRO A N 1
ATOM 1864 C CA . PRO A 1 241 ? -14.602 12.680 -7.534 1.00 87.50 241 PRO A CA 1
ATOM 1865 C C . PRO A 1 241 ? -15.339 13.721 -8.386 1.00 87.50 241 PRO A C 1
ATOM 1867 O O . PRO A 1 241 ? -16.337 13.417 -9.037 1.00 87.50 241 PRO A O 1
ATOM 1870 N N . GLY A 1 242 ? -14.840 14.957 -8.377 1.00 90.25 242 GLY A N 1
ATOM 1871 C CA . GLY A 1 242 ? -15.312 16.009 -9.275 1.00 90.25 242 GLY A CA 1
ATOM 1872 C C . GLY A 1 242 ? -14.723 15.875 -10.680 1.00 90.25 242 GLY A C 1
ATOM 1873 O O . GLY A 1 242 ? -13.718 15.192 -10.887 1.00 90.25 242 GLY A O 1
ATOM 1874 N N . LEU A 1 243 ? -15.334 16.564 -11.645 1.00 92.56 243 LEU A N 1
ATOM 1875 C CA . LEU A 1 243 ? -14.780 16.698 -12.992 1.00 92.56 243 LEU A CA 1
ATOM 1876 C C . LEU A 1 243 ? -13.632 17.725 -13.013 1.00 92.56 243 LEU A C 1
ATOM 1878 O O . LEU A 1 243 ? -13.679 18.707 -12.266 1.00 92.56 243 LEU A O 1
ATOM 1882 N N . PRO A 1 244 ? -12.612 17.539 -13.868 1.00 91.56 244 PRO A N 1
ATOM 1883 C CA . PRO A 1 244 ? -11.568 18.541 -14.064 1.00 91.56 244 PRO A CA 1
ATOM 1884 C C . PRO A 1 244 ? -12.106 19.761 -14.831 1.00 91.56 244 PRO A C 1
ATOM 1886 O O . PRO A 1 244 ? -13.146 19.684 -15.481 1.00 91.56 244 PRO A O 1
ATOM 1889 N N . THR A 1 245 ? -11.362 20.874 -14.819 1.00 93.12 245 THR A N 1
ATOM 1890 C CA . THR A 1 245 ? -11.731 22.123 -15.520 1.00 93.12 245 THR A CA 1
ATOM 1891 C C . THR A 1 245 ? -12.036 21.914 -17.008 1.00 93.12 245 THR A C 1
ATOM 1893 O O . THR A 1 245 ? -12.901 22.588 -17.561 1.00 93.12 245 THR A O 1
ATOM 1896 N N . ARG A 1 246 ? -11.345 20.967 -17.655 1.00 90.25 246 ARG A N 1
ATOM 1897 C CA . ARG A 1 246 ? -11.655 20.480 -19.002 1.00 90.25 246 ARG A CA 1
ATOM 1898 C C . ARG A 1 246 ? -11.973 18.981 -18.921 1.00 90.25 246 ARG A C 1
ATOM 1900 O O . ARG A 1 246 ? -11.041 18.177 -18.898 1.00 90.25 246 ARG A O 1
ATOM 1907 N N . PRO A 1 247 ? -13.253 18.598 -18.818 1.00 90.56 247 PRO A N 1
ATOM 1908 C CA . PRO A 1 247 ? -13.658 17.198 -18.787 1.00 90.56 247 PRO A CA 1
ATOM 1909 C C . PRO A 1 247 ? -13.331 16.477 -20.098 1.00 90.56 247 PRO A C 1
ATOM 1911 O O . PRO A 1 247 ? -13.521 17.041 -21.173 1.00 90.56 247 PRO A O 1
ATOM 1914 N N . GLY A 1 248 ? -12.913 15.211 -20.016 1.00 83.88 248 GLY A N 1
ATOM 1915 C CA . GLY A 1 248 ? -12.583 14.412 -21.204 1.00 83.88 248 GLY A CA 1
ATOM 1916 C C . GLY A 1 248 ? -13.762 14.197 -22.161 1.00 83.88 248 GLY A C 1
ATOM 1917 O O . GLY A 1 248 ? -13.551 14.065 -23.357 1.00 83.88 248 GLY A O 1
ATOM 1918 N N . PHE A 1 249 ? -15.008 14.250 -21.670 1.00 88.31 249 PHE A N 1
ATOM 1919 C CA . PHE A 1 249 ? -16.195 14.061 -22.514 1.00 88.31 249 PHE A CA 1
ATOM 1920 C C . PHE A 1 249 ? -16.369 15.139 -23.595 1.00 88.31 249 PHE A C 1
ATOM 1922 O O . PHE A 1 249 ? -17.136 14.921 -24.522 1.00 88.31 249 PHE A O 1
ATOM 1929 N N . TYR A 1 250 ? -15.681 16.284 -23.494 1.00 89.06 250 TYR A N 1
ATOM 1930 C CA . TYR A 1 250 ? -15.688 17.303 -24.553 1.00 89.06 250 TYR A CA 1
ATOM 1931 C C . TYR A 1 250 ? -15.094 16.794 -25.863 1.00 89.06 250 TYR A C 1
ATOM 1933 O O . TYR A 1 250 ? -15.455 17.297 -26.921 1.00 89.06 250 TYR A O 1
ATOM 1941 N N . ASP A 1 251 ? -14.183 15.828 -25.773 1.00 86.12 251 ASP A N 1
ATOM 1942 C CA . ASP A 1 251 ? -13.478 15.262 -26.916 1.00 86.12 251 ASP A CA 1
ATOM 1943 C C . ASP A 1 251 ? -14.060 13.893 -27.322 1.00 86.12 251 ASP A C 1
ATOM 1945 O O . ASP A 1 251 ? -13.609 13.306 -28.303 1.00 86.12 251 ASP A O 1
ATOM 1949 N N . VAL A 1 252 ? -15.068 13.389 -26.591 1.00 89.81 252 VAL A N 1
ATOM 1950 C CA . VAL A 1 252 ? -15.727 12.108 -26.875 1.00 89.81 252 VAL A CA 1
ATOM 1951 C C . VAL A 1 252 ? -16.849 12.303 -27.888 1.00 89.81 252 VAL A C 1
ATOM 1953 O O . VAL A 1 252 ? -17.797 13.039 -27.624 1.00 89.81 252 VAL A O 1
ATOM 1956 N N . ASP A 1 253 ? -16.775 11.586 -29.006 1.00 88.06 253 ASP A N 1
ATOM 1957 C CA . ASP A 1 253 ? -17.802 11.602 -30.052 1.00 88.06 253 ASP A CA 1
ATOM 1958 C C . ASP A 1 253 ? -17.897 10.238 -30.761 1.00 88.06 253 ASP A C 1
ATOM 1960 O O . ASP A 1 253 ? -17.114 9.320 -30.491 1.00 88.06 253 ASP A O 1
ATOM 1964 N N . VAL A 1 254 ? -18.860 10.090 -31.667 1.00 90.25 254 VAL A N 1
ATOM 1965 C CA . VAL A 1 254 ? -19.007 8.928 -32.547 1.00 90.25 254 VAL A CA 1
ATOM 1966 C C . VAL A 1 254 ? -18.889 9.388 -33.994 1.00 90.25 254 VAL A C 1
ATOM 1968 O O . VAL A 1 254 ? -19.682 10.193 -34.469 1.00 90.25 254 VAL A O 1
ATOM 1971 N N . ASP A 1 255 ? -17.916 8.839 -34.714 1.00 84.69 255 ASP A N 1
ATOM 1972 C CA . ASP A 1 255 ? -17.791 9.019 -36.158 1.00 84.69 255 ASP A CA 1
ATOM 1973 C C . ASP A 1 255 ? -19.047 8.463 -36.853 1.00 84.69 255 ASP A C 1
ATOM 1975 O O . ASP A 1 255 ? -19.321 7.263 -36.792 1.00 84.69 255 ASP A O 1
ATOM 1979 N N . CYS A 1 256 ? -19.821 9.339 -37.497 1.00 85.94 256 CYS A N 1
ATOM 1980 C CA . CYS A 1 256 ? -21.103 8.997 -38.117 1.00 85.94 256 CYS A CA 1
ATOM 1981 C C . CYS A 1 256 ? -20.985 8.068 -39.335 1.00 85.94 256 CYS A C 1
ATOM 1983 O O . CYS A 1 256 ? -21.957 7.388 -39.664 1.00 85.94 256 CYS A O 1
ATOM 1985 N N . ASP A 1 257 ? -19.826 8.022 -39.992 1.00 87.81 257 ASP A N 1
ATOM 1986 C CA . ASP A 1 257 ? -19.607 7.198 -41.180 1.00 87.81 257 ASP A CA 1
ATOM 1987 C C . ASP A 1 257 ? -19.074 5.813 -40.796 1.00 87.81 257 ASP A C 1
ATOM 1989 O O . ASP A 1 257 ? -19.464 4.797 -41.375 1.00 87.81 257 ASP A O 1
ATOM 1993 N N . THR A 1 258 ? -18.178 5.756 -39.806 1.00 89.00 258 THR A N 1
ATOM 1994 C CA . THR A 1 258 ? -17.520 4.506 -39.391 1.00 89.00 258 THR A CA 1
ATOM 1995 C C . THR A 1 258 ? -18.124 3.867 -38.142 1.00 89.00 258 THR A C 1
ATOM 1997 O O . THR A 1 258 ? -17.828 2.707 -37.846 1.00 89.00 258 THR A O 1
ATOM 2000 N N . GLY A 1 259 ? -18.946 4.603 -37.392 1.00 88.06 259 GLY A N 1
ATOM 2001 C CA . GLY A 1 259 ? -19.502 4.195 -36.101 1.00 88.06 259 GLY A CA 1
ATOM 2002 C C . GLY A 1 259 ? -18.463 4.084 -34.980 1.00 88.06 259 GLY A C 1
ATOM 2003 O O . GLY A 1 259 ? -18.757 3.514 -33.927 1.00 88.06 259 GLY A O 1
ATOM 2004 N N . LYS A 1 260 ? -17.229 4.562 -35.190 1.00 84.62 260 LYS A N 1
ATOM 2005 C CA . LYS A 1 260 ? -16.148 4.464 -34.201 1.00 84.62 260 LYS A CA 1
ATOM 2006 C C . LYS A 1 260 ? -16.259 5.562 -33.154 1.00 84.62 260 LYS A C 1
ATOM 2008 O O . LYS A 1 260 ? -16.460 6.725 -33.479 1.00 84.62 260 LYS A O 1
ATOM 2013 N N . ILE A 1 261 ? -16.041 5.189 -31.897 1.00 85.69 261 ILE A N 1
ATOM 2014 C CA . ILE A 1 261 ? -15.932 6.145 -30.794 1.00 85.69 261 ILE A CA 1
ATOM 2015 C C . ILE A 1 261 ? -14.560 6.824 -30.870 1.00 85.69 261 ILE A C 1
ATOM 2017 O O . ILE A 1 261 ? -13.535 6.140 -30.934 1.00 85.69 261 ILE A O 1
ATOM 2021 N N . VAL A 1 262 ? -14.541 8.154 -30.837 1.00 84.50 262 VAL A N 1
ATOM 2022 C CA . VAL A 1 262 ? -13.329 8.983 -30.783 1.00 84.50 262 VAL A CA 1
ATOM 2023 C C . VAL A 1 262 ? -13.195 9.638 -29.407 1.00 84.50 262 VAL A C 1
ATOM 2025 O O . VAL A 1 262 ? -14.192 9.848 -28.725 1.00 84.50 262 VAL A O 1
ATOM 2028 N N . GLY A 1 263 ? -11.956 9.892 -28.967 1.00 80.19 263 GLY A N 1
ATOM 2029 C CA . GLY A 1 263 ? -11.640 10.638 -27.737 1.00 80.19 263 GLY A CA 1
ATOM 2030 C C . GLY A 1 263 ? -11.937 9.948 -26.400 1.00 80.19 263 GLY A C 1
ATOM 2031 O O . GLY A 1 263 ? -11.801 10.576 -25.353 1.00 80.19 263 GLY A O 1
ATOM 2032 N N . LEU A 1 264 ? -12.323 8.666 -26.407 1.00 82.62 264 LEU A N 1
ATOM 2033 C CA . LEU A 1 264 ? -12.559 7.888 -25.182 1.00 82.62 264 LEU A CA 1
ATOM 2034 C C . LEU A 1 264 ? -11.257 7.427 -24.496 1.00 82.62 264 LEU A C 1
ATOM 2036 O O . LEU A 1 264 ? -11.259 7.220 -23.282 1.00 82.62 264 LEU A O 1
ATOM 2040 N N . PHE A 1 265 ? -10.168 7.282 -25.261 1.00 78.75 265 PHE A N 1
ATOM 2041 C CA . PHE A 1 265 ? -8.829 6.892 -24.807 1.00 78.75 265 PHE A CA 1
ATOM 2042 C C . PHE A 1 265 ? -7.745 7.592 -25.626 1.00 78.75 265 PHE A C 1
ATOM 2044 O O . PHE A 1 265 ? -8.003 7.854 -26.825 1.00 78.75 265 PHE A O 1
#

Organism: NCBI:txid157072

Foldseek 3Di:
DLVLVVDDLVVLLCVQFPQDPVRATFHALVLCVQCVVVVHNDGGSVPDDSVSSNSSSDPPDDLVPPPDAAEDADPDPVQQWDWPQPDPSSPPVTDTGHYQYPPVPVVSCVVVVVVVVVVVVPDDDDDDDQDALPDQPLVLVCSCLCVPLLAPEEAEDPQAVVVSVVCVVVVLRSFHEDEAADPCHSANDNVDDDRQPRVCPPPDDGPPDPNSRGYQYFHHWDDPVVVRYIYTYRYDDPPDDDAPPDHQCVQWDADPVPRDTTSPD

InterPro domains:
  IPR000559 Formate-tetrahydrofolate ligase, FTHFS [PF01268] (50-103)
  IPR000559 Formate-tetrahydrofolate ligase, FTHFS [PF01268] (104-265)
  IPR027417 P-loop containing nucleoside triphosphate hydrolase [SSF52540] (49-103)
  IPR027417 P-loop containing nucleoside triphosphate hydrolase [SSF52540] (104-263)

Sequence (265 aa):
MFHESTQSDKALFNRLCPVKKDGSRVFANVMLRRLRKLGIDKTNPDDLTDDERKHFARLDIDSSTITWNRVLDTCDRFLRGITTGQAATELGHGRNTGFDITVRGGAGAVELGKAVVDACAAPSNHFDFLYPLNWSIEEKVDAVCKKIYGADSVEFSPLALEKVKVFTACGYDKFPICMAKTHLSFSTDPTKKNVPSGYASRMVMSHLMHECSFSVTIRDIRASVGAGFLYLLCGDIMTVPGLPTRPGFYDVDVDCDTGKIVGLF

Radius of gyration: 27.0 Å; chains: 1; bounding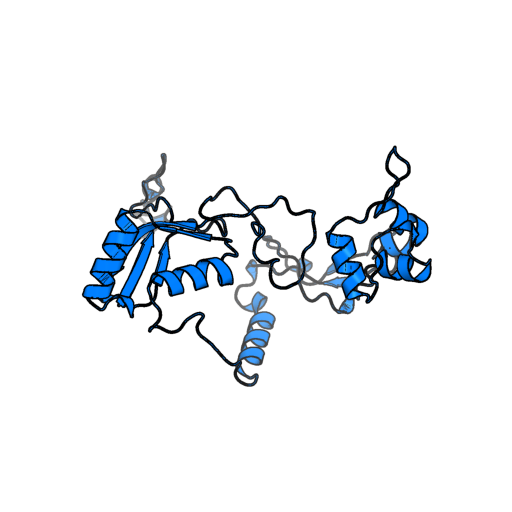 box: 67×48×63 Å

pLDDT: mean 81.5, std 14.73, range [31.86, 97.81]

Secondary structure (DSSP, 8-state):
-HHHHSS-HHHHHHHHSPPPTTS-----HHHHHHHHHTT----SGGG--HHHHHHHH-----GGG--PPEE-----GGGGSEEE--SGGGTT--EEE-EE-GGGGGGGSHHHHHHHHHHHHS-------SS-TTS-HHHHHHHHIIIII--SEEEE-HHHHHHHHHHHHTTGGGS-EEEE--TTSSSS-TT--S--TTGGGSS---S-S-----EEEE-EEEEEGGGTEEEEE-S---SSPPPPSS-GGGG-EE-TTT--EES--